Protein AF-A0A919KM72-F1 (afdb_monomer)

Sequence (223 aa):
MRASIRPGARHWRHHGLGWLPVELADFEKPNPFDQGWEGLLAGKSVVAAGSNLEMVVTTTEDFAARAGRPFTHWAEHSNGKIDAQEYLAADPVRDDDLRDLLARAAPAFLAGGDARTLRAIPATLRQVWTRLYQAASGSSFYGPRQGGAHGRLHAWQSIAALAAAPTTATPADVVDLARACRWFALDITSDWFWDVWWLSDVALACIGPEPERVAVIAATDTD

Solvent-accessible surface area (backbone atoms only — not comparable to full-atom values): 12239 Å² total; per-residue (Å²): 136,84,85,79,81,80,89,82,64,83,67,49,68,77,39,90,69,41,67,56,67,94,63,79,52,79,51,69,52,88,56,95,84,59,67,53,72,72,57,48,72,73,48,72,51,55,62,67,67,83,56,85,76,56,69,44,81,64,60,43,71,69,48,32,54,32,44,40,40,28,48,47,57,22,44,73,44,42,74,20,48,76,44,51,47,31,34,41,36,81,55,73,58,51,80,32,35,50,48,47,47,47,50,71,66,56,53,68,68,47,40,85,30,62,55,88,64,48,33,43,22,79,42,51,66,36,56,52,46,51,52,35,29,51,52,16,28,33,51,35,84,74,32,72,64,58,37,66,73,55,5,48,51,27,25,50,41,15,48,23,40,45,36,68,40,56,95,84,54,50,57,65,56,33,51,55,37,43,66,55,31,50,37,24,41,47,46,68,76,28,71,55,51,73,89,81,48,98,76,28,62,46,38,37,38,25,34,28,72,58,38,29,35,39,25,38,42,33,39,26,43,51,133

Secondary structure (DSSP, 8-state):
----PPS--GGGGGSGGGGS-SSPPTTTS--TTSPPHHHHHTSPPPPP------EEE---HHHHHHHTGGGHHHHHHSS-EEEEEEEEESSPPPGGGHHHHHHHH--GGGTTS-GGG-EEEEE-HHHHHHHHHHHHHSB-SSSPB--HHHHHHHHHHHHHHHTT--TT--HHHHHHHHHHSEEEEEE---SSS---STTT-EEEEEE-SSTTEEEEEEEE---

InterPro domains:
  IPR045756 Protein of unknown function DUF6183 [PF19681] (10-223)

Organism: NCBI:txid2035533

Foldseek 3Di:
DDDDDDPDDPVLCPDLLNLDDPDDDPLQDDDPPDDAPVRLVVAAFQAAPPDDWDKDWPDDPLLQCLQCLLQVQLVVFAVKDKWKTKMFTPDQDDSNNVLVVCQVVVTVLCAQWDSNQKGWGWDDSSNLLVLQLCSNQQHFPGGDGPHRSRSNSSSLSSLCSLLVHDPPDGSVNSVVSSNLKTKTWIDTDGPNAPPPDPNFWGKMWIQTNRRRMIIIMIMGHDD

Mean predicted aligned error: 6.23 Å

Radius of gyration: 17.69 Å; Cα contacts (8 Å, |Δi|>4): 428; chains: 1; bounding box: 39×39×61 Å

Structure (mmCIF, N/CA/C/O backbone):
data_AF-A0A919KM72-F1
#
_entry.id   AF-A0A919KM72-F1
#
loop_
_atom_site.group_PDB
_atom_site.id
_atom_site.type_symbol
_atom_site.label_atom_id
_atom_site.label_alt_id
_atom_site.label_comp_id
_atom_site.label_asym_id
_atom_site.label_entity_id
_atom_site.label_seq_id
_atom_site.pdbx_PDB_ins_code
_atom_site.Cartn_x
_atom_site.Cartn_y
_atom_site.Cartn_z
_atom_site.occupancy
_atom_site.B_iso_or_equiv
_atom_site.auth_seq_id
_atom_site.auth_comp_id
_atom_site.auth_asym_id
_atom_site.auth_atom_id
_atom_site.pdbx_PDB_model_num
ATOM 1 N N . MET A 1 1 ? 11.795 -6.168 -42.593 1.00 36.19 1 MET A N 1
ATOM 2 C CA . MET A 1 1 ? 12.565 -7.225 -41.899 1.00 36.19 1 MET A CA 1
ATOM 3 C C . MET A 1 1 ? 12.127 -7.255 -40.444 1.00 36.19 1 MET A C 1
ATOM 5 O O . MET A 1 1 ? 12.419 -6.318 -39.716 1.00 36.19 1 MET A O 1
ATOM 9 N N . ARG A 1 2 ? 11.337 -8.260 -40.048 1.00 34.06 2 ARG A N 1
ATOM 10 C CA . ARG A 1 2 ? 10.923 -8.468 -38.653 1.00 34.06 2 ARG A CA 1
ATOM 11 C C . ARG A 1 2 ? 12.054 -9.195 -37.927 1.00 34.06 2 ARG A C 1
ATOM 13 O O . ARG A 1 2 ? 12.420 -10.293 -38.337 1.00 34.06 2 ARG A O 1
ATOM 20 N N . ALA A 1 3 ? 12.615 -8.581 -36.890 1.00 35.31 3 ALA A N 1
ATOM 21 C CA . ALA A 1 3 ? 13.585 -9.237 -36.025 1.00 35.31 3 ALA A CA 1
ATOM 22 C C . ALA A 1 3 ? 12.849 -10.243 -35.126 1.00 35.31 3 ALA A C 1
ATOM 24 O O . ALA A 1 3 ? 12.107 -9.872 -34.223 1.00 35.31 3 ALA A O 1
ATOM 25 N N . SER A 1 4 ? 13.026 -11.526 -35.431 1.00 37.88 4 SER A N 1
ATOM 26 C CA . SER A 1 4 ? 12.593 -12.652 -34.608 1.00 37.88 4 SER A CA 1
ATOM 27 C C . SER A 1 4 ? 13.490 -12.740 -33.372 1.00 37.88 4 SER A C 1
ATOM 29 O O . SER A 1 4 ? 14.648 -13.145 -33.481 1.00 37.88 4 SER A O 1
ATOM 31 N N . ILE A 1 5 ? 12.971 -12.389 -32.195 1.00 43.75 5 ILE A N 1
ATOM 32 C CA . ILE A 1 5 ? 13.654 -12.636 -30.920 1.00 43.75 5 ILE A CA 1
ATOM 33 C C . ILE A 1 5 ? 13.564 -14.140 -30.632 1.00 43.75 5 ILE A C 1
ATOM 35 O O . ILE A 1 5 ? 12.474 -14.695 -30.509 1.00 43.75 5 ILE A O 1
ATOM 39 N N . ARG A 1 6 ? 14.714 -14.822 -30.570 1.00 37.75 6 ARG A N 1
ATOM 40 C CA . ARG A 1 6 ? 14.788 -16.233 -30.165 1.00 37.75 6 ARG A CA 1
ATOM 41 C C . ARG A 1 6 ? 14.502 -16.354 -28.660 1.00 37.75 6 ARG A C 1
ATOM 43 O O . ARG A 1 6 ? 15.144 -15.644 -27.885 1.00 37.75 6 ARG A O 1
ATOM 50 N N . PRO A 1 7 ? 13.633 -17.276 -28.216 1.00 45.69 7 PRO A N 1
ATOM 51 C CA . PRO A 1 7 ? 13.489 -17.585 -26.804 1.00 45.69 7 PRO A CA 1
ATOM 52 C C . PRO A 1 7 ? 14.645 -18.495 -26.376 1.00 45.69 7 PRO A C 1
ATOM 54 O O . PRO A 1 7 ? 14.826 -19.581 -26.923 1.00 45.69 7 PRO A O 1
ATOM 57 N N . GLY A 1 8 ? 15.433 -18.058 -25.395 1.00 47.78 8 GLY A N 1
ATOM 58 C CA . GLY A 1 8 ? 16.395 -18.932 -24.724 1.00 47.78 8 GLY A CA 1
ATOM 59 C C . GLY A 1 8 ? 17.791 -18.351 -24.596 1.00 47.78 8 GLY A C 1
ATOM 60 O O . GLY A 1 8 ? 18.711 -18.766 -25.293 1.00 47.78 8 GLY A O 1
ATOM 61 N N . ALA A 1 9 ? 17.985 -17.476 -23.614 1.00 42.12 9 ALA A N 1
ATOM 62 C CA . ALA A 1 9 ? 19.300 -17.313 -23.018 1.00 42.12 9 ALA A CA 1
ATOM 63 C C . ALA A 1 9 ? 19.159 -17.474 -21.500 1.00 42.12 9 ALA A C 1
ATOM 65 O O . ALA A 1 9 ? 18.523 -16.665 -20.828 1.00 42.12 9 ALA A O 1
ATOM 66 N N . ARG A 1 10 ? 19.701 -18.580 -20.968 1.00 52.00 10 ARG A N 1
ATOM 67 C CA . ARG A 1 10 ? 19.574 -18.989 -19.555 1.00 52.00 10 ARG A CA 1
ATOM 68 C C . ARG A 1 10 ? 20.132 -17.951 -18.565 1.00 52.00 10 ARG A C 1
ATOM 70 O O . ARG A 1 10 ? 19.760 -17.985 -17.402 1.00 52.00 10 ARG A O 1
ATOM 77 N N . HIS A 1 11 ? 20.961 -17.012 -19.025 1.00 48.00 11 HIS A N 1
ATOM 78 C CA . HIS A 1 11 ? 21.617 -16.008 -18.183 1.00 48.00 11 HIS A CA 1
ATOM 79 C C . HIS A 1 11 ? 20.690 -14.885 -17.689 1.00 48.00 11 HIS A C 1
ATOM 81 O O . HIS A 1 11 ? 20.937 -14.337 -16.620 1.00 48.00 11 HIS A O 1
ATOM 87 N N . TRP A 1 12 ? 19.595 -14.574 -18.395 1.00 53.31 12 TRP A N 1
ATOM 88 C CA . TRP A 1 12 ? 18.662 -13.522 -17.959 1.00 53.31 12 TRP A CA 1
ATOM 89 C C . TRP A 1 12 ? 17.933 -13.869 -16.661 1.00 53.31 12 TRP A C 1
ATOM 91 O O . TRP A 1 12 ? 17.586 -12.970 -15.908 1.00 53.31 12 TRP A O 1
ATOM 101 N N . ARG A 1 13 ? 17.761 -15.165 -16.362 1.00 53.34 13 ARG A N 1
ATOM 102 C CA . ARG A 1 13 ? 17.077 -15.644 -15.147 1.00 53.34 13 ARG A CA 1
ATOM 103 C C . ARG A 1 13 ? 17.825 -15.324 -13.851 1.00 53.34 13 ARG A C 1
ATOM 105 O O . ARG A 1 13 ? 17.223 -15.381 -12.789 1.00 53.34 13 ARG A O 1
ATOM 112 N N . HIS A 1 14 ? 19.115 -15.002 -13.941 1.00 56.41 14 HIS A N 1
ATOM 113 C CA . HIS A 1 14 ? 19.953 -14.647 -12.793 1.00 56.41 14 HIS A CA 1
ATOM 114 C C . HIS A 1 14 ? 20.194 -13.135 -12.679 1.00 56.41 14 HIS A C 1
ATOM 116 O O . HIS A 1 14 ? 20.805 -12.681 -11.716 1.00 56.41 14 HIS A O 1
ATOM 122 N N . HIS A 1 15 ? 19.727 -12.348 -13.653 1.00 65.75 15 HIS A N 1
ATOM 123 C CA . HIS A 1 15 ? 19.764 -10.893 -13.580 1.00 65.75 15 HIS A CA 1
ATOM 124 C C . HIS A 1 15 ? 18.634 -10.403 -12.665 1.00 65.75 15 HIS A C 1
ATOM 126 O O . HIS A 1 15 ? 17.540 -10.959 -12.711 1.00 65.75 15 HIS A O 1
ATOM 132 N N . GLY A 1 16 ? 18.842 -9.337 -11.883 1.00 73.62 16 GLY A N 1
ATOM 133 C CA . GLY A 1 16 ? 17.820 -8.828 -10.949 1.00 73.62 16 GLY A CA 1
ATOM 134 C C . GLY A 1 16 ? 16.483 -8.456 -11.614 1.00 73.62 16 GLY A C 1
ATOM 135 O O . GLY A 1 16 ? 15.430 -8.569 -10.999 1.00 73.62 16 GLY A O 1
ATOM 136 N N . LEU A 1 17 ? 16.510 -8.090 -12.901 1.00 83.75 17 LEU A N 1
ATOM 137 C CA . LEU A 1 17 ? 15.306 -7.837 -13.713 1.00 83.75 17 LEU A CA 1
ATOM 138 C C . LEU A 1 17 ? 14.648 -9.112 -14.271 1.00 83.75 17 LEU A C 1
ATOM 140 O O . LEU A 1 17 ? 13.524 -9.052 -14.754 1.00 83.75 17 LEU A O 1
ATOM 144 N N . GLY A 1 18 ? 15.331 -10.257 -14.224 1.00 82.25 18 GLY A N 1
ATOM 145 C CA . GLY A 1 18 ? 14.863 -11.538 -14.760 1.00 82.25 18 GLY A CA 1
ATOM 146 C C . GLY A 1 18 ? 13.687 -12.150 -14.006 1.00 82.25 18 GLY A C 1
ATOM 147 O O . GLY A 1 18 ? 13.085 -13.099 -14.502 1.00 82.25 18 GLY A O 1
ATOM 148 N N . TRP A 1 19 ? 13.361 -11.608 -12.829 1.00 90.19 19 TRP A N 1
ATOM 149 C CA . TRP A 1 19 ? 12.152 -11.959 -12.094 1.00 90.19 19 TRP A CA 1
ATOM 150 C C . TRP A 1 19 ? 10.891 -11.355 -12.726 1.00 90.19 19 TRP A C 1
ATOM 152 O O . TRP A 1 19 ? 9.829 -11.949 -12.611 1.00 90.19 19 TRP A O 1
ATOM 162 N N . LEU A 1 20 ? 10.984 -10.220 -13.430 1.00 91.62 20 LEU A N 1
ATOM 163 C CA . LEU A 1 20 ? 9.811 -9.573 -14.020 1.00 91.62 20 LEU A CA 1
ATOM 164 C C . LEU A 1 20 ? 9.249 -10.360 -15.214 1.00 91.62 20 LEU A C 1
ATOM 166 O O . LEU A 1 20 ? 10.017 -10.899 -16.019 1.00 91.62 20 LEU A O 1
ATOM 170 N N . PRO A 1 21 ? 7.916 -10.357 -15.408 1.00 90.50 21 PRO A N 1
ATOM 171 C CA . PRO A 1 21 ? 7.332 -10.887 -16.627 1.00 90.50 21 PRO A CA 1
ATOM 172 C C . PRO A 1 21 ? 7.769 -10.029 -17.821 1.00 90.50 21 PRO A C 1
ATOM 174 O O . PRO A 1 21 ? 7.865 -8.799 -17.736 1.00 90.50 21 PRO A O 1
ATOM 177 N N . VAL A 1 22 ? 8.052 -10.692 -18.945 1.00 88.88 22 VAL A N 1
ATOM 178 C CA . VAL A 1 22 ? 8.469 -10.024 -20.192 1.00 88.88 22 VAL A CA 1
ATOM 179 C C . VAL A 1 22 ? 7.346 -9.134 -20.724 1.00 88.88 22 VAL A C 1
ATOM 181 O O . VAL A 1 22 ? 7.602 -8.036 -21.211 1.00 88.88 22 VAL A O 1
ATOM 184 N N . GLU A 1 23 ? 6.106 -9.599 -20.599 1.00 92.50 23 GLU A N 1
ATOM 185 C CA . GLU A 1 23 ? 4.914 -8.831 -20.935 1.00 92.50 23 GLU A CA 1
ATOM 186 C C . GLU A 1 23 ? 4.414 -8.040 -19.724 1.00 92.50 23 GLU A C 1
ATOM 188 O O . GLU A 1 23 ? 4.673 -8.392 -18.570 1.00 92.50 23 GLU A O 1
ATOM 193 N N . LEU A 1 24 ? 3.692 -6.956 -20.004 1.00 94.12 24 LEU A N 1
ATOM 194 C CA . LEU A 1 24 ? 3.011 -6.181 -18.975 1.00 94.12 24 LEU A CA 1
ATOM 195 C C . LEU A 1 24 ? 1.815 -6.972 -18.438 1.00 94.12 24 LEU A C 1
ATOM 197 O O . LEU A 1 24 ? 0.949 -7.392 -19.214 1.00 94.12 24 LEU A O 1
ATOM 201 N N . ALA A 1 25 ? 1.732 -7.116 -17.118 1.00 94.50 25 ALA A N 1
ATOM 202 C CA . ALA A 1 25 ? 0.536 -7.606 -16.451 1.00 94.50 25 ALA A CA 1
ATOM 203 C C . ALA A 1 25 ? -0.633 -6.623 -16.639 1.00 94.50 25 ALA A C 1
ATOM 205 O O . ALA A 1 25 ? -0.450 -5.441 -16.933 1.00 94.50 25 ALA A O 1
ATOM 206 N N . ASP A 1 26 ? -1.868 -7.091 -16.465 1.00 93.56 26 ASP A N 1
ATOM 207 C CA . ASP A 1 26 ? -3.058 -6.279 -16.771 1.00 93.56 26 ASP A CA 1
ATOM 208 C C . ASP A 1 26 ? -3.210 -5.027 -15.897 1.00 93.56 26 ASP A C 1
ATOM 210 O O . ASP A 1 26 ? -3.794 -4.032 -16.338 1.00 93.56 26 ASP A O 1
ATOM 214 N N . PHE A 1 27 ? -2.688 -5.060 -14.666 1.00 94.50 27 PHE A N 1
ATOM 215 C CA . PHE A 1 27 ? -2.652 -3.882 -13.799 1.00 94.50 27 PHE A CA 1
ATOM 216 C C . PHE A 1 27 ? -1.562 -2.883 -14.215 1.00 94.50 27 PHE A C 1
ATOM 218 O O . PHE A 1 27 ? -1.639 -1.726 -13.825 1.00 94.50 27 PHE A O 1
ATOM 225 N N . GLU A 1 28 ? -0.573 -3.295 -15.018 1.00 95.62 28 GLU A N 1
ATOM 226 C CA . GLU A 1 28 ? 0.478 -2.406 -15.528 1.00 95.62 28 GLU A CA 1
ATOM 227 C C . GLU A 1 28 ? 0.042 -1.645 -16.783 1.00 95.62 28 GLU A C 1
ATOM 229 O O . GLU A 1 28 ? 0.588 -0.589 -17.102 1.00 95.62 28 GLU A O 1
ATOM 234 N N . LYS A 1 29 ? -0.927 -2.193 -17.523 1.00 93.06 29 LYS A N 1
ATOM 235 C CA . LYS A 1 29 ? -1.424 -1.594 -18.763 1.00 93.06 29 LYS A CA 1
ATOM 236 C C . LYS A 1 29 ? -2.220 -0.327 -18.439 1.00 93.06 29 LYS A C 1
ATOM 238 O O . LYS A 1 29 ? -3.117 -0.400 -17.598 1.00 93.06 29 LYS A O 1
ATOM 243 N N . PRO A 1 30 ? -1.955 0.806 -19.112 1.00 86.19 30 PRO A N 1
ATOM 244 C CA . PRO A 1 30 ? -2.695 2.038 -18.876 1.00 86.19 30 PRO A CA 1
ATOM 245 C C . PRO A 1 30 ? -4.181 1.850 -19.197 1.00 86.19 30 PRO A C 1
ATOM 247 O O . PRO A 1 30 ? -4.537 1.211 -20.188 1.00 86.19 30 PRO A O 1
ATOM 250 N N . ASN A 1 31 ? -5.041 2.448 -18.375 1.00 85.38 31 ASN A N 1
ATOM 251 C CA . ASN A 1 31 ? -6.471 2.550 -18.632 1.00 85.38 31 ASN A CA 1
ATOM 252 C C . ASN A 1 31 ? -6.843 4.037 -18.726 1.00 85.38 31 ASN A C 1
ATOM 254 O O . ASN A 1 31 ? -6.751 4.731 -17.716 1.00 85.38 31 ASN A O 1
ATOM 258 N N . PRO A 1 32 ? -7.265 4.548 -19.897 1.00 77.62 32 PRO A N 1
ATOM 259 C CA . PRO A 1 32 ? -7.601 5.964 -20.058 1.00 77.62 32 PRO A CA 1
ATOM 260 C C . PRO A 1 32 ? -8.824 6.398 -19.237 1.00 77.62 32 PRO A C 1
ATOM 262 O O . PRO A 1 32 ? -9.070 7.592 -19.103 1.00 77.62 32 PRO A O 1
ATOM 265 N N . PHE A 1 33 ? -9.593 5.443 -18.705 1.00 80.12 33 PHE A N 1
ATOM 266 C CA . PHE A 1 33 ? -10.749 5.705 -17.852 1.00 80.12 33 PHE A CA 1
ATOM 267 C C . PHE A 1 33 ? -10.419 5.692 -16.355 1.00 80.12 33 PHE A C 1
ATOM 269 O O . PHE A 1 33 ? -11.290 6.025 -15.551 1.00 80.12 33 PHE A O 1
ATOM 276 N N . ASP A 1 34 ? -9.197 5.308 -15.967 1.00 82.38 34 ASP A N 1
ATOM 277 C CA . ASP A 1 34 ? -8.800 5.370 -14.564 1.00 82.38 34 ASP A CA 1
ATOM 278 C C . ASP A 1 34 ? -8.556 6.827 -14.177 1.00 82.38 34 ASP A C 1
ATOM 280 O O . ASP A 1 34 ? -7.849 7.578 -14.852 1.00 82.38 34 ASP A O 1
ATOM 284 N N . GLN A 1 35 ? -9.153 7.226 -13.059 1.00 83.00 35 GLN A N 1
ATOM 285 C CA . GLN A 1 35 ? -8.861 8.518 -12.460 1.00 83.00 35 GLN A CA 1
ATOM 286 C C . GLN A 1 35 ? -7.404 8.513 -11.991 1.00 83.00 35 GLN A C 1
ATOM 288 O O . GLN A 1 35 ? -6.951 7.541 -11.374 1.00 83.00 35 GLN A O 1
ATOM 293 N N . GLY A 1 36 ? -6.684 9.601 -12.277 1.00 84.88 36 GLY A N 1
ATOM 294 C CA . GLY A 1 36 ? -5.361 9.836 -11.705 1.00 84.88 36 GLY A CA 1
ATOM 295 C C . GLY A 1 36 ? -5.416 9.853 -10.176 1.00 84.88 36 GLY A C 1
ATOM 296 O O . GLY A 1 36 ? -6.495 9.965 -9.592 1.00 84.88 36 GLY A O 1
ATOM 297 N N . TRP A 1 37 ? -4.254 9.750 -9.534 1.00 86.50 37 TRP A N 1
ATOM 298 C CA . TRP A 1 37 ? -4.149 9.644 -8.076 1.00 86.50 37 TRP A CA 1
ATOM 299 C C . TRP A 1 37 ? -4.898 10.779 -7.349 1.00 86.50 37 TRP A C 1
ATOM 301 O O . TRP A 1 37 ? -5.687 10.529 -6.447 1.00 86.50 37 TRP A O 1
ATOM 311 N N . GLU A 1 38 ? -4.815 12.003 -7.858 1.00 86.12 38 GLU A N 1
ATOM 312 C CA . GLU A 1 38 ? -5.443 13.171 -7.234 1.00 86.12 38 GLU A CA 1
ATOM 313 C C . GLU A 1 38 ? -6.971 13.139 -7.397 1.00 86.12 38 GLU A C 1
ATOM 315 O O . GLU A 1 38 ? -7.717 13.514 -6.494 1.00 86.12 38 GLU A O 1
ATOM 320 N N . GLY A 1 39 ? -7.451 12.612 -8.528 1.00 87.50 39 GLY A N 1
ATOM 321 C CA . GLY A 1 39 ? -8.873 12.333 -8.732 1.00 87.50 39 GLY A CA 1
ATOM 322 C C . GLY A 1 39 ? -9.378 11.223 -7.809 1.00 87.50 39 GLY A C 1
ATOM 323 O O . GLY A 1 39 ? -10.469 11.339 -7.256 1.00 87.50 39 GLY A O 1
ATOM 324 N N . LEU A 1 40 ? -8.558 10.190 -7.576 1.00 90.81 40 LEU A N 1
ATOM 325 C CA . LEU A 1 40 ? -8.847 9.138 -6.604 1.00 90.81 40 LEU A CA 1
ATOM 326 C C . LEU A 1 40 ? -8.965 9.714 -5.186 1.00 90.81 40 LEU A C 1
ATOM 328 O O . LEU A 1 40 ? -9.932 9.392 -4.503 1.00 90.81 40 LEU A O 1
ATOM 332 N N . LEU A 1 41 ? -8.058 10.597 -4.756 1.00 89.75 41 LEU A N 1
ATOM 333 C CA . LEU A 1 41 ? -8.111 11.212 -3.421 1.00 89.75 41 LEU A CA 1
ATOM 334 C C . LEU A 1 41 ? -9.358 12.095 -3.212 1.00 89.75 41 LEU A C 1
ATOM 336 O O . LEU A 1 41 ? -9.855 12.228 -2.092 1.00 89.75 41 LEU A O 1
ATOM 340 N N . ALA A 1 42 ? -9.947 12.629 -4.285 1.00 89.19 42 ALA A N 1
ATOM 341 C CA . ALA A 1 42 ? -11.250 13.301 -4.240 1.00 89.19 42 ALA A CA 1
ATOM 342 C C . ALA A 1 42 ? -12.449 12.331 -4.097 1.00 89.19 42 ALA A C 1
ATOM 344 O O . ALA A 1 42 ? -13.593 12.765 -3.942 1.00 89.19 42 ALA A O 1
ATOM 345 N N . GLY A 1 43 ? -12.208 11.018 -4.149 1.00 88.56 43 GLY A N 1
ATOM 346 C CA . GLY A 1 43 ? -13.210 9.961 -4.056 1.00 88.56 43 GLY A CA 1
ATOM 347 C C . GLY A 1 43 ? -13.832 9.790 -2.666 1.00 88.56 43 GLY A C 1
ATOM 348 O O . GLY A 1 43 ? -13.462 10.423 -1.678 1.00 88.56 43 GLY A O 1
ATOM 349 N N . LYS A 1 44 ? -14.826 8.904 -2.563 1.00 88.50 44 LYS A N 1
ATOM 350 C CA . LYS A 1 44 ? -15.490 8.633 -1.281 1.00 88.50 44 LYS A CA 1
ATOM 351 C C . LYS A 1 44 ? -14.597 7.769 -0.392 1.00 88.50 44 LYS A C 1
ATOM 353 O O . LYS A 1 44 ? -14.162 6.702 -0.810 1.00 88.50 44 LYS A O 1
ATOM 358 N N . SER A 1 45 ? -14.385 8.221 0.842 1.00 93.62 45 SER A N 1
ATOM 359 C CA . SER A 1 45 ? -13.787 7.391 1.889 1.00 93.62 45 SER A CA 1
ATOM 360 C C . SER A 1 45 ? -14.795 6.357 2.374 1.00 93.62 45 SER A C 1
ATOM 362 O O . SER A 1 45 ? -15.997 6.636 2.433 1.00 93.62 45 SER A O 1
ATOM 364 N N . VAL A 1 46 ? -14.297 5.200 2.796 1.00 92.38 46 VAL A N 1
ATOM 365 C CA . VAL A 1 46 ? -15.057 4.285 3.643 1.00 92.38 46 VAL A CA 1
ATOM 366 C C . VAL A 1 46 ? -15.343 4.977 4.978 1.00 92.38 46 VAL A C 1
ATOM 368 O O . VAL A 1 46 ? -14.510 5.730 5.494 1.00 92.38 46 VAL A O 1
ATOM 371 N N . VAL A 1 47 ? -16.552 4.775 5.498 1.00 90.56 47 VAL A N 1
ATOM 372 C CA . VAL A 1 47 ? -16.975 5.304 6.798 1.00 90.56 47 VAL A CA 1
ATOM 373 C C . VAL A 1 47 ? -16.479 4.360 7.882 1.00 90.56 47 VAL A C 1
ATOM 375 O O . VAL A 1 47 ? -16.647 3.154 7.757 1.00 90.56 47 VAL A O 1
ATOM 378 N N . ALA A 1 48 ? -15.890 4.911 8.939 1.00 88.38 48 ALA A N 1
ATOM 379 C CA . ALA A 1 48 ? -15.427 4.125 10.073 1.00 88.38 48 ALA A CA 1
ATOM 380 C C . ALA A 1 48 ? -16.592 3.444 10.807 1.00 88.38 48 ALA A C 1
ATOM 382 O O . ALA A 1 48 ? -17.602 4.090 11.103 1.00 88.38 48 ALA A O 1
ATOM 383 N N . ALA A 1 49 ? -16.433 2.158 11.121 1.00 88.38 49 ALA A N 1
ATOM 384 C CA . ALA A 1 49 ? -17.434 1.363 11.826 1.00 88.38 49 ALA A CA 1
ATOM 385 C C . ALA A 1 49 ? -17.531 1.695 13.326 1.00 88.38 49 ALA A C 1
ATOM 387 O O . ALA A 1 49 ? -18.541 1.383 13.958 1.00 88.38 49 ALA A O 1
ATOM 388 N N . GLY A 1 50 ? -16.498 2.308 13.914 1.00 86.75 50 GLY A N 1
ATOM 389 C CA . GLY A 1 50 ? -16.357 2.451 15.363 1.00 86.75 50 GLY A CA 1
ATOM 390 C C . GLY A 1 50 ? -15.972 1.138 16.049 1.00 86.75 50 GLY A C 1
ATOM 391 O O . GLY A 1 50 ? -16.236 0.966 17.240 1.00 86.75 50 GLY A O 1
ATOM 392 N N . SER A 1 51 ? -15.396 0.191 15.305 1.00 85.25 51 SER A N 1
ATOM 393 C CA . SER A 1 51 ? -15.005 -1.121 15.816 1.00 85.25 51 SER A CA 1
ATOM 394 C C . SER A 1 51 ? -13.729 -1.031 16.644 1.00 85.25 51 SER A C 1
ATOM 396 O O . SER A 1 51 ? -12.897 -0.143 16.440 1.00 85.25 51 SER A O 1
ATOM 398 N N . ASN A 1 52 ? -13.556 -1.961 17.585 1.00 88.12 52 ASN A N 1
ATOM 399 C CA . ASN A 1 52 ? -12.346 -2.088 18.392 1.00 88.12 52 ASN A CA 1
ATOM 400 C C . ASN A 1 52 ? -11.705 -3.461 18.175 1.00 88.12 52 ASN A C 1
ATOM 402 O O . ASN A 1 52 ? -11.859 -4.355 19.002 1.00 88.12 52 ASN A O 1
ATOM 406 N N . LEU A 1 53 ? -11.039 -3.619 17.030 1.00 89.94 53 LEU A N 1
ATOM 407 C CA . LEU A 1 53 ? -10.276 -4.823 16.714 1.00 89.94 53 LEU A CA 1
ATOM 408 C C . LEU A 1 53 ? -8.943 -4.818 17.462 1.00 89.94 53 LEU A C 1
ATOM 410 O O . LEU A 1 53 ? -8.187 -3.844 17.384 1.00 89.94 53 LEU A O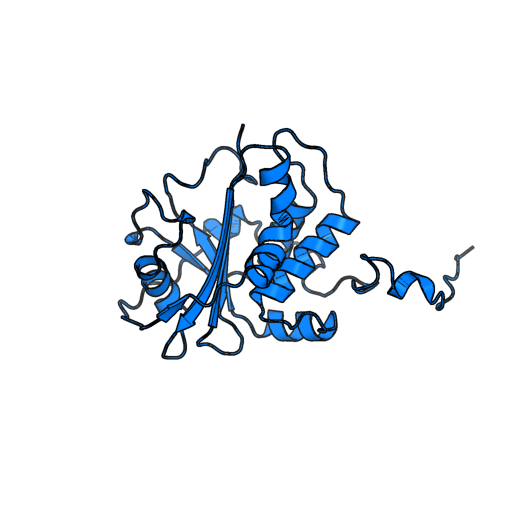 1
ATOM 414 N N . GLU A 1 54 ? -8.669 -5.917 18.162 1.00 92.88 54 GLU A N 1
ATOM 415 C CA . GLU A 1 54 ? -7.343 -6.209 18.698 1.00 92.88 54 GLU A CA 1
ATOM 416 C C . GLU A 1 54 ? -6.387 -6.532 17.547 1.00 92.88 54 GLU A C 1
ATOM 418 O O . GLU A 1 54 ? -6.766 -7.171 16.563 1.00 92.88 54 GLU A O 1
ATOM 423 N N . MET A 1 55 ? -5.146 -6.069 17.667 1.00 93.69 55 MET A N 1
ATOM 424 C CA . MET A 1 55 ? -4.125 -6.242 16.646 1.00 93.69 55 MET A CA 1
ATOM 425 C C . MET A 1 55 ? -2.731 -6.290 17.257 1.00 93.69 55 MET A C 1
ATOM 427 O O . MET A 1 55 ? -2.473 -5.696 18.306 1.00 93.69 55 MET A O 1
ATOM 431 N N . VAL A 1 56 ? -1.815 -6.934 16.543 1.00 96.38 56 VAL A N 1
ATOM 432 C CA . VAL A 1 56 ? -0.384 -6.932 16.846 1.00 96.38 56 VAL A CA 1
ATOM 433 C C . VAL A 1 56 ? 0.411 -6.471 15.631 1.00 96.38 56 VAL A C 1
ATOM 435 O O . VAL A 1 56 ? 0.024 -6.717 14.489 1.00 96.38 56 VAL A O 1
ATOM 438 N N . VAL A 1 57 ? 1.529 -5.790 15.879 1.00 96.81 57 VAL A N 1
ATOM 439 C CA . VAL A 1 57 ? 2.486 -5.420 14.828 1.00 96.81 57 VAL A CA 1
ATOM 440 C C . VAL A 1 57 ? 3.331 -6.644 14.484 1.00 96.81 57 VAL A C 1
ATOM 442 O O . VAL A 1 57 ? 3.952 -7.234 15.368 1.00 96.81 57 VAL A O 1
ATOM 445 N N . THR A 1 58 ? 3.364 -7.014 13.207 1.00 97.19 58 THR A N 1
ATOM 446 C CA . THR A 1 58 ? 4.136 -8.150 12.671 1.00 97.19 58 THR A CA 1
ATOM 447 C C . THR A 1 58 ? 5.224 -7.717 11.691 1.00 97.19 58 THR A C 1
ATOM 449 O O . THR A 1 58 ? 5.896 -8.561 11.100 1.00 97.19 58 THR A O 1
ATOM 452 N N . THR A 1 59 ? 5.435 -6.406 11.540 1.00 97.44 59 THR A N 1
ATOM 453 C CA . THR A 1 59 ? 6.452 -5.809 10.671 1.00 97.44 59 THR A CA 1
ATOM 454 C C . THR A 1 59 ? 7.819 -6.467 10.851 1.00 97.44 59 THR A C 1
ATOM 456 O O . THR A 1 59 ? 8.405 -6.451 11.933 1.00 97.44 59 THR A O 1
ATOM 459 N N . THR A 1 60 ? 8.360 -6.999 9.757 1.00 97.44 60 THR A N 1
ATOM 460 C CA . THR A 1 60 ? 9.740 -7.493 9.685 1.00 97.44 60 THR A CA 1
ATOM 461 C C . THR A 1 60 ? 10.606 -6.538 8.870 1.00 97.44 60 THR A C 1
ATOM 463 O O . THR A 1 60 ? 10.100 -5.781 8.039 1.00 97.44 60 THR A O 1
ATOM 466 N N . GLU A 1 61 ? 11.926 -6.602 9.057 1.00 96.62 61 GLU A N 1
ATOM 467 C CA . GLU A 1 61 ? 12.873 -5.826 8.245 1.00 96.62 61 GLU A CA 1
ATOM 468 C C . GLU A 1 61 ? 12.765 -6.165 6.747 1.00 96.62 61 GLU A C 1
ATOM 470 O O . GLU A 1 61 ? 12.803 -5.261 5.914 1.00 96.62 61 GLU A O 1
ATOM 475 N N . ASP A 1 62 ? 12.563 -7.445 6.392 1.00 96.06 62 ASP A N 1
ATOM 476 C CA . ASP A 1 62 ? 12.372 -7.865 4.992 1.00 96.06 62 ASP A CA 1
ATOM 477 C C . ASP A 1 62 ? 11.106 -7.249 4.387 1.00 96.06 62 ASP A C 1
ATOM 479 O O . ASP A 1 62 ? 11.147 -6.698 3.282 1.00 96.06 62 ASP A O 1
ATOM 483 N N . PHE A 1 63 ? 9.990 -7.291 5.125 1.00 97.56 63 PHE A N 1
ATOM 484 C CA . PHE A 1 63 ? 8.749 -6.653 4.697 1.00 97.56 63 PHE A CA 1
ATOM 485 C C . PHE A 1 63 ? 8.957 -5.152 4.476 1.00 97.56 63 PHE A C 1
ATOM 487 O O . PHE A 1 63 ? 8.668 -4.658 3.384 1.00 97.56 63 PHE A O 1
ATOM 494 N N . ALA A 1 64 ? 9.506 -4.441 5.467 1.00 97.56 64 ALA A N 1
ATOM 495 C CA . ALA A 1 64 ? 9.699 -2.997 5.392 1.00 97.56 64 ALA A CA 1
ATOM 496 C C . ALA A 1 64 ? 10.612 -2.605 4.218 1.00 97.56 64 ALA A C 1
ATOM 498 O O . ALA A 1 64 ? 10.281 -1.704 3.443 1.00 97.56 64 ALA A O 1
ATOM 499 N N . ALA A 1 65 ? 11.711 -3.337 4.014 1.00 96.56 65 ALA A N 1
ATOM 500 C CA . ALA A 1 65 ? 12.643 -3.100 2.915 1.00 96.56 65 ALA A CA 1
ATOM 501 C C . ALA A 1 65 ? 12.010 -3.340 1.534 1.00 96.56 65 ALA A C 1
ATOM 503 O O . ALA A 1 65 ? 12.259 -2.583 0.593 1.00 96.56 65 ALA A O 1
ATOM 504 N N . ARG A 1 66 ? 11.189 -4.387 1.377 1.00 96.75 66 ARG A N 1
ATOM 505 C CA . ARG A 1 66 ? 10.522 -4.692 0.100 1.00 96.75 66 ARG A CA 1
ATOM 506 C C . ARG A 1 66 ? 9.354 -3.749 -0.182 1.00 96.75 66 ARG A C 1
ATOM 508 O O . ARG A 1 66 ? 9.244 -3.266 -1.308 1.00 96.75 66 ARG A O 1
ATOM 515 N N . ALA A 1 67 ? 8.516 -3.470 0.815 1.00 97.81 67 ALA A N 1
ATOM 516 C CA . ALA A 1 67 ? 7.380 -2.558 0.698 1.00 97.81 67 ALA A CA 1
ATOM 517 C C . ALA A 1 67 ? 7.843 -1.121 0.405 1.00 97.81 67 ALA A C 1
ATOM 519 O O . ALA A 1 67 ? 7.298 -0.474 -0.490 1.00 97.81 67 ALA A O 1
ATOM 520 N N . GLY A 1 68 ? 8.895 -0.659 1.090 1.00 97.12 68 GLY A N 1
ATOM 521 C CA . GLY A 1 68 ? 9.461 0.685 0.943 1.00 97.12 68 GLY A CA 1
ATOM 522 C C . GLY A 1 68 ? 10.382 0.886 -0.263 1.00 97.12 68 GLY A C 1
ATOM 523 O O . GLY A 1 68 ? 10.796 2.009 -0.540 1.00 97.12 68 GLY A O 1
ATOM 524 N N . ARG A 1 69 ? 10.699 -0.175 -1.013 1.00 95.38 69 ARG A N 1
ATOM 525 C CA . ARG A 1 69 ? 11.692 -0.155 -2.099 1.00 95.38 69 ARG A CA 1
ATOM 526 C C . ARG A 1 69 ? 11.491 0.934 -3.173 1.00 95.38 69 ARG A C 1
ATOM 528 O O . ARG A 1 69 ? 12.486 1.494 -3.629 1.00 95.38 69 ARG A O 1
ATOM 535 N N . PRO A 1 70 ? 10.257 1.271 -3.597 1.00 95.38 70 PRO A N 1
ATOM 536 C CA . PRO A 1 70 ? 9.998 2.395 -4.503 1.00 95.38 70 PRO A CA 1
ATOM 537 C C . PRO A 1 70 ? 10.573 3.733 -4.025 1.00 95.38 70 PRO A C 1
ATOM 539 O O . PRO A 1 70 ? 10.969 4.564 -4.838 1.00 95.38 70 PRO A O 1
ATOM 542 N N . PHE A 1 71 ? 10.653 3.923 -2.711 1.00 94.81 71 PHE A N 1
ATOM 543 C CA . PHE A 1 71 ? 10.941 5.202 -2.073 1.00 94.81 71 PHE A CA 1
ATOM 544 C C . PHE A 1 71 ? 12.364 5.288 -1.522 1.00 94.81 71 PHE A C 1
ATOM 546 O O . PHE A 1 71 ? 12.767 6.344 -1.054 1.00 94.81 71 PHE A O 1
ATOM 553 N N . THR A 1 72 ? 13.160 4.213 -1.581 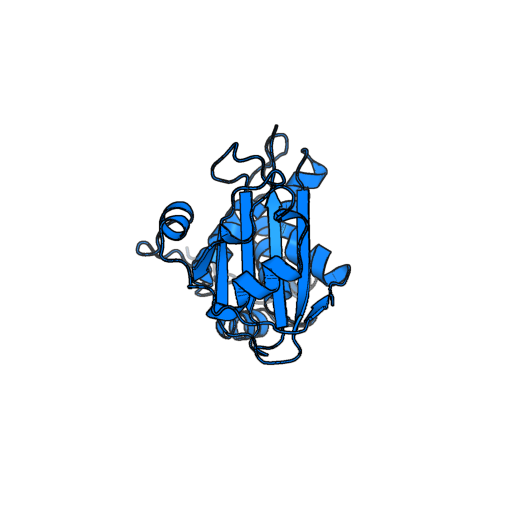1.00 93.06 72 THR A N 1
ATOM 554 C CA . THR A 1 72 ? 14.499 4.182 -0.960 1.00 93.06 72 THR A CA 1
ATOM 555 C C . THR A 1 72 ? 15.387 5.323 -1.457 1.00 93.06 72 THR A C 1
ATOM 557 O O . THR A 1 72 ? 16.066 5.968 -0.670 1.00 93.06 72 THR A O 1
ATOM 560 N N . HIS A 1 73 ? 15.295 5.654 -2.745 1.00 88.94 73 HIS A N 1
ATOM 561 C CA . HIS A 1 73 ? 16.057 6.754 -3.332 1.00 88.94 73 HIS A CA 1
ATOM 562 C C . HIS A 1 73 ? 15.652 8.151 -2.827 1.00 88.94 73 HIS A C 1
ATOM 564 O O . HIS A 1 73 ? 16.466 9.066 -2.931 1.00 88.94 73 HIS A O 1
ATOM 570 N N . TRP A 1 74 ? 14.440 8.321 -2.285 1.00 90.69 74 TRP A N 1
ATOM 571 C CA . TRP A 1 74 ? 14.015 9.550 -1.605 1.00 90.69 74 TRP A CA 1
ATOM 572 C C . TRP A 1 74 ? 14.756 9.703 -0.278 1.00 90.69 74 TRP A C 1
ATOM 574 O O . TRP A 1 74 ? 15.290 10.763 0.012 1.00 90.69 74 TRP A O 1
ATOM 584 N N . ALA A 1 75 ? 14.876 8.622 0.492 1.00 89.06 75 ALA A N 1
ATOM 585 C CA . ALA A 1 75 ? 15.631 8.634 1.744 1.00 89.06 75 ALA A CA 1
ATOM 586 C C . ALA A 1 75 ? 17.157 8.706 1.527 1.00 89.06 75 ALA A C 1
ATOM 588 O O . ALA A 1 75 ? 17.870 9.297 2.330 1.00 89.06 75 ALA A O 1
ATOM 589 N N . GLU A 1 76 ? 17.678 8.102 0.454 1.00 87.69 76 GLU A N 1
ATOM 590 C CA . GLU A 1 76 ? 19.122 8.072 0.169 1.00 87.69 76 GLU A CA 1
ATOM 591 C C . GLU A 1 76 ? 19.655 9.385 -0.418 1.00 87.69 76 GLU A C 1
ATOM 593 O O . GLU A 1 76 ? 20.789 9.771 -0.136 1.00 87.69 76 GLU A O 1
ATOM 598 N N . HIS A 1 77 ? 18.866 10.050 -1.266 1.00 83.50 77 HIS A N 1
ATOM 599 C CA . HIS A 1 77 ? 19.314 11.217 -2.033 1.00 83.50 77 HIS A CA 1
ATOM 600 C C . HIS A 1 77 ? 18.593 12.514 -1.647 1.00 83.50 77 HIS A C 1
ATOM 602 O O . HIS A 1 77 ? 18.775 13.521 -2.326 1.00 83.50 77 HIS A O 1
ATOM 608 N N . SER A 1 78 ? 17.753 12.489 -0.615 1.00 83.50 78 SER A N 1
ATOM 609 C CA . SER A 1 78 ? 16.967 13.628 -0.136 1.00 83.50 78 SER A CA 1
ATOM 610 C C . SER A 1 78 ? 16.669 13.462 1.365 1.00 83.50 78 SER A C 1
ATOM 612 O O . SER A 1 78 ? 17.357 12.713 2.057 1.00 83.50 78 SER A O 1
ATOM 614 N N . ASN A 1 79 ? 15.666 14.161 1.892 1.00 85.06 79 ASN A N 1
ATOM 615 C CA . ASN A 1 79 ? 15.198 14.050 3.278 1.00 85.06 79 ASN A CA 1
ATOM 616 C C . ASN A 1 79 ? 13.986 13.106 3.430 1.00 85.06 79 ASN A C 1
ATOM 618 O O . ASN A 1 79 ? 13.228 13.208 4.403 1.00 85.06 79 ASN A O 1
ATOM 622 N N . GLY A 1 80 ? 13.796 12.204 2.461 1.00 90.12 80 GLY A N 1
ATOM 623 C CA . GLY A 1 80 ? 12.621 11.354 2.391 1.00 90.12 80 GLY A CA 1
ATOM 624 C C . GLY A 1 80 ? 12.469 10.423 3.594 1.00 90.12 80 GLY A C 1
ATOM 625 O O . GLY A 1 80 ? 13.443 9.889 4.131 1.00 90.12 80 GLY A O 1
ATOM 626 N N . LYS A 1 81 ? 11.221 10.204 4.008 1.00 94.44 81 LYS A N 1
ATOM 627 C CA . LYS A 1 81 ? 10.853 9.305 5.111 1.00 94.44 81 LYS A CA 1
ATOM 628 C C . LYS A 1 81 ? 9.999 8.170 4.568 1.00 94.44 81 LYS A C 1
ATOM 630 O O . LYS A 1 81 ? 9.227 8.359 3.632 1.00 94.44 81 LYS A O 1
ATOM 635 N N . ILE A 1 82 ? 10.127 6.996 5.176 1.00 96.56 82 ILE A N 1
ATOM 636 C CA . ILE A 1 82 ? 9.366 5.799 4.816 1.00 96.56 82 ILE A CA 1
ATOM 637 C C . ILE A 1 82 ? 8.839 5.178 6.106 1.00 96.56 82 ILE A C 1
ATOM 639 O O . ILE A 1 82 ? 9.606 4.971 7.044 1.00 96.56 82 ILE A O 1
ATOM 643 N N . ASP A 1 83 ? 7.549 4.865 6.140 1.00 97.56 83 ASP A N 1
ATOM 644 C CA . ASP A 1 83 ? 6.908 4.115 7.215 1.00 97.56 83 ASP A CA 1
ATOM 645 C C . ASP A 1 83 ? 6.152 2.925 6.623 1.00 97.56 83 ASP A C 1
ATOM 647 O O . ASP A 1 83 ? 5.161 3.086 5.913 1.00 97.56 83 ASP A O 1
ATOM 651 N N . ALA A 1 84 ? 6.657 1.720 6.876 1.00 98.12 84 ALA A N 1
ATOM 652 C CA . ALA A 1 84 ? 6.109 0.474 6.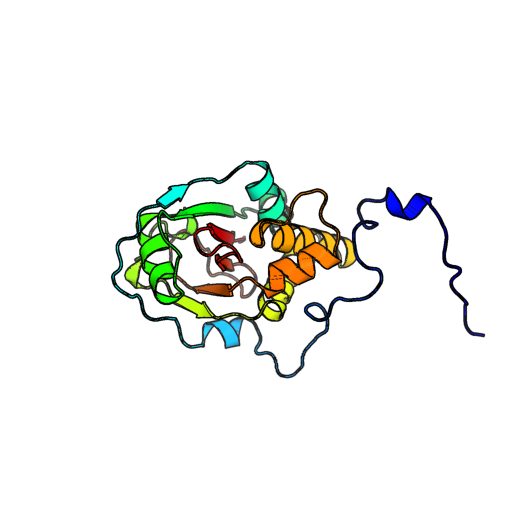362 1.00 98.12 84 ALA A CA 1
ATOM 653 C C . ALA A 1 84 ? 5.737 -0.419 7.540 1.00 98.12 84 ALA A C 1
ATOM 655 O O . ALA A 1 84 ? 6.617 -0.801 8.312 1.00 98.12 84 ALA A O 1
ATOM 656 N N . GLN A 1 85 ? 4.459 -0.772 7.665 1.00 98.00 85 GLN A N 1
ATOM 657 C CA . GLN A 1 85 ? 3.967 -1.583 8.775 1.00 98.00 85 GLN A CA 1
ATOM 658 C C . GLN A 1 85 ? 3.101 -2.744 8.299 1.00 98.00 85 GLN A C 1
ATOM 660 O O . GLN A 1 85 ? 2.335 -2.627 7.341 1.00 98.00 85 GLN A O 1
ATOM 665 N N . GLU A 1 86 ? 3.221 -3.866 8.995 1.00 97.69 86 GLU A N 1
ATOM 666 C CA . GLU A 1 86 ? 2.346 -5.019 8.863 1.00 97.69 86 GLU A CA 1
ATOM 667 C C . GLU A 1 86 ? 1.678 -5.294 10.208 1.00 97.69 86 GLU A C 1
ATOM 669 O O . GLU A 1 86 ? 2.308 -5.223 11.269 1.00 97.69 86 GLU A O 1
ATOM 674 N N . TYR A 1 87 ? 0.390 -5.597 10.145 1.00 97.56 87 TYR A N 1
ATOM 675 C CA . TYR A 1 87 ? -0.450 -5.863 11.292 1.00 97.56 87 TYR A CA 1
ATOM 676 C C . TYR A 1 87 ? -1.227 -7.155 11.088 1.00 97.56 87 TYR A C 1
ATOM 678 O O . TYR A 1 87 ? -1.704 -7.440 9.985 1.00 97.56 87 TYR A O 1
ATOM 686 N N . LEU A 1 88 ? -1.417 -7.883 12.184 1.00 97.31 88 LEU A N 1
ATOM 687 C CA . LEU A 1 88 ? -2.315 -9.025 12.265 1.00 97.31 88 LEU A CA 1
ATOM 688 C C . LEU A 1 88 ? -3.416 -8.716 13.281 1.00 97.31 88 LEU A C 1
ATOM 690 O O . LEU A 1 88 ? -3.128 -8.484 14.457 1.00 97.31 88 LEU A O 1
ATOM 694 N N . ALA A 1 89 ? -4.661 -8.683 12.817 1.00 96.56 89 ALA A N 1
ATOM 695 C CA . ALA A 1 89 ? -5.841 -8.521 13.654 1.00 96.56 89 ALA A CA 1
ATOM 696 C C . ALA A 1 89 ? -6.307 -9.868 14.229 1.00 96.56 89 ALA A C 1
ATOM 698 O O . ALA A 1 89 ? -6.048 -10.925 13.656 1.00 96.56 89 ALA A O 1
ATOM 699 N N . ALA A 1 90 ? -7.014 -9.826 15.359 1.00 94.88 90 ALA A N 1
ATOM 700 C CA . ALA A 1 90 ? -7.604 -11.019 15.971 1.00 94.88 90 ALA A CA 1
ATOM 701 C C . ALA A 1 90 ? -8.794 -11.589 15.171 1.00 94.88 90 ALA A C 1
ATOM 703 O O . ALA A 1 90 ? -9.071 -12.782 15.263 1.00 94.88 90 ALA A O 1
ATOM 704 N N . ASP A 1 91 ? -9.464 -10.745 14.380 1.00 95.25 91 ASP A N 1
ATOM 705 C CA . ASP A 1 91 ? -10.621 -11.086 13.551 1.00 95.25 91 ASP A CA 1
ATOM 706 C C . ASP A 1 91 ? -10.461 -10.512 12.126 1.00 95.25 91 ASP A C 1
ATOM 708 O O . ASP A 1 91 ? -9.729 -9.531 11.938 1.00 95.25 91 ASP A O 1
ATOM 712 N N . PRO A 1 92 ? -11.174 -11.063 11.118 1.00 96.88 92 PRO A N 1
ATOM 713 C CA . PRO A 1 92 ? -11.222 -10.519 9.763 1.00 96.88 92 PRO A CA 1
ATOM 714 C C . PRO A 1 92 ? -11.522 -9.014 9.717 1.00 96.88 92 PRO A C 1
ATOM 716 O O . PRO A 1 92 ? -12.599 -8.569 10.117 1.00 96.88 92 PRO A O 1
ATOM 719 N N . VAL A 1 93 ? -10.606 -8.231 9.147 1.00 97.25 93 VAL A N 1
ATOM 720 C CA . VAL A 1 93 ? -10.734 -6.777 9.008 1.00 97.25 93 VAL A CA 1
ATOM 721 C C . VAL A 1 93 ? -11.673 -6.453 7.851 1.00 97.25 93 VAL A C 1
ATOM 723 O O . VAL A 1 93 ? -11.440 -6.838 6.701 1.00 97.25 93 VAL A O 1
ATOM 726 N N . ARG A 1 94 ? -12.746 -5.712 8.111 1.00 96.44 94 ARG A N 1
ATOM 727 C CA . ARG A 1 94 ? -13.619 -5.168 7.066 1.00 96.44 94 ARG A CA 1
ATOM 728 C C . ARG A 1 94 ? -13.083 -3.831 6.558 1.00 96.44 94 ARG A C 1
ATOM 730 O O . ARG A 1 94 ? -12.242 -3.197 7.186 1.00 96.44 94 ARG A O 1
ATOM 737 N N . ASP A 1 95 ? -13.600 -3.374 5.421 1.00 96.75 95 ASP A N 1
ATOM 738 C CA . ASP A 1 95 ? -13.201 -2.080 4.845 1.00 96.75 95 ASP A CA 1
ATOM 739 C C . ASP A 1 95 ? -13.427 -0.926 5.835 1.00 96.75 95 ASP A C 1
ATOM 741 O O . ASP A 1 95 ? -12.613 -0.010 5.934 1.00 96.75 95 ASP A O 1
ATOM 745 N N . ASP A 1 96 ? -14.534 -0.982 6.580 1.00 95.25 96 ASP A N 1
ATOM 746 C CA . ASP A 1 96 ? -14.953 0.023 7.557 1.00 95.25 96 ASP A CA 1
ATOM 747 C C . ASP A 1 96 ? -14.199 -0.054 8.894 1.00 95.25 96 ASP A C 1
ATOM 749 O O . ASP A 1 96 ? -14.260 0.893 9.680 1.00 95.25 96 ASP A O 1
ATOM 753 N N . ASP A 1 97 ? -13.413 -1.109 9.120 1.00 95.88 97 ASP A N 1
ATOM 754 C CA . ASP A 1 97 ? -12.550 -1.250 10.297 1.00 95.88 97 ASP A CA 1
ATOM 755 C C . ASP A 1 97 ? -11.175 -0.593 10.105 1.00 95.88 97 ASP A C 1
ATOM 757 O O . ASP A 1 97 ? -10.517 -0.226 11.081 1.00 95.88 97 ASP A O 1
ATOM 761 N N . LEU A 1 98 ? -10.734 -0.423 8.851 1.00 95.00 98 LEU A N 1
ATOM 762 C CA . LEU A 1 98 ? -9.364 -0.022 8.517 1.00 95.00 98 LEU A CA 1
ATOM 763 C C . LEU A 1 98 ? -8.960 1.303 9.174 1.00 95.00 98 LEU A C 1
ATOM 765 O O . LEU A 1 98 ? -7.864 1.412 9.720 1.00 95.00 98 LEU A O 1
ATOM 769 N N . ARG A 1 99 ? -9.844 2.307 9.157 1.00 94.06 99 ARG A N 1
ATOM 770 C CA . ARG A 1 99 ? -9.544 3.615 9.757 1.00 94.06 99 ARG A CA 1
ATOM 771 C C . ARG A 1 99 ? -9.302 3.500 11.258 1.00 94.06 99 ARG A C 1
ATOM 773 O O . ARG A 1 99 ? -8.323 4.039 11.764 1.00 94.06 99 ARG A O 1
ATOM 780 N N . ASP A 1 100 ? -10.202 2.821 11.961 1.00 92.81 100 ASP A N 1
ATOM 781 C CA . ASP A 1 100 ? -10.145 2.721 13.418 1.00 92.81 100 ASP A CA 1
ATOM 782 C C . ASP A 1 100 ? -8.978 1.834 13.865 1.00 92.81 100 ASP A C 1
ATOM 784 O O . ASP A 1 100 ? -8.335 2.123 14.875 1.00 92.81 100 ASP A O 1
ATOM 788 N N . LEU A 1 101 ? -8.656 0.801 13.079 1.00 94.94 101 LEU A N 1
ATOM 789 C CA . LEU A 1 101 ? -7.456 -0.011 13.251 1.00 94.94 101 LEU A CA 1
ATOM 790 C C . LEU A 1 101 ? -6.196 0.860 13.166 1.00 94.94 101 LEU A C 1
ATOM 792 O O . LEU A 1 101 ? -5.408 0.872 14.108 1.00 94.94 101 LEU A O 1
ATOM 796 N N . LEU A 1 102 ? -6.025 1.646 12.098 1.00 94.88 102 LEU A N 1
ATOM 797 C CA . LEU A 1 102 ? -4.837 2.494 11.930 1.00 94.88 102 LEU A CA 1
ATOM 798 C C . LEU A 1 102 ? -4.759 3.621 12.960 1.00 94.88 102 LEU A C 1
ATOM 800 O O . LEU A 1 102 ? -3.676 3.915 13.461 1.00 94.88 102 LEU A O 1
ATOM 804 N N . ALA A 1 103 ? -5.898 4.202 13.339 1.00 92.62 103 ALA A N 1
ATOM 805 C CA . ALA A 1 103 ? -5.962 5.199 14.402 1.00 92.62 103 ALA A CA 1
ATOM 806 C C . ALA A 1 103 ? -5.437 4.660 15.744 1.00 92.62 103 ALA A C 1
ATOM 808 O O . ALA A 1 103 ? -4.797 5.397 16.490 1.00 92.62 103 ALA A O 1
ATOM 809 N N . ARG A 1 104 ? -5.688 3.379 16.049 1.00 92.25 104 ARG A N 1
ATOM 810 C CA . ARG A 1 104 ? -5.150 2.704 17.242 1.00 92.25 104 ARG A CA 1
ATOM 811 C C . ARG A 1 104 ? -3.698 2.280 17.077 1.00 92.25 104 ARG A C 1
ATOM 813 O O . ARG A 1 104 ? -2.926 2.405 18.021 1.00 92.25 104 ARG A O 1
ATOM 820 N N . ALA A 1 105 ? -3.344 1.777 15.898 1.00 93.00 105 ALA A N 1
ATOM 821 C CA . ALA A 1 105 ? -1.992 1.338 15.574 1.00 93.00 105 ALA A CA 1
ATOM 822 C C . ALA A 1 105 ? -0.974 2.485 15.629 1.00 93.00 105 ALA A C 1
ATOM 824 O O . ALA A 1 105 ? 0.199 2.241 15.898 1.00 93.00 105 ALA A O 1
ATOM 825 N N . ALA A 1 106 ? -1.437 3.711 15.356 1.00 92.81 106 ALA A N 1
ATOM 826 C CA . ALA A 1 106 ? -0.656 4.942 15.352 1.00 92.81 106 ALA A CA 1
ATOM 827 C C . ALA A 1 106 ? 0.687 4.824 14.593 1.00 92.81 106 ALA A C 1
ATOM 829 O O . ALA A 1 106 ? 1.736 5.128 15.168 1.00 92.81 106 ALA A O 1
ATOM 830 N N . PRO A 1 107 ? 0.687 4.379 13.315 1.00 95.44 107 PRO A N 1
ATOM 831 C CA . PRO A 1 107 ? 1.889 4.420 12.488 1.00 95.44 107 PRO A CA 1
ATOM 832 C C . PRO A 1 107 ? 2.464 5.839 12.426 1.00 95.44 107 PRO A C 1
ATOM 834 O O . PRO A 1 107 ? 1.751 6.831 12.606 1.00 95.44 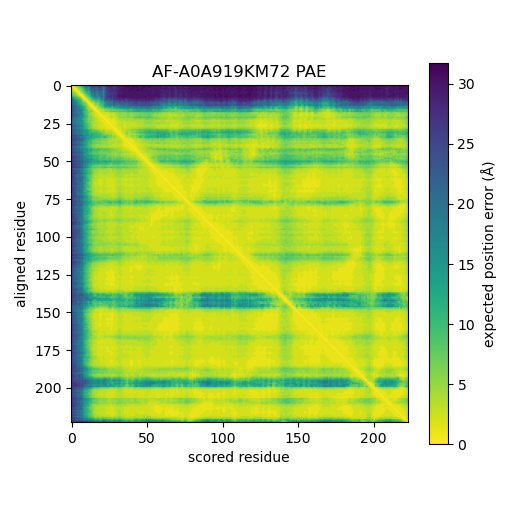107 PRO A O 1
ATOM 837 N N . ALA A 1 108 ? 3.766 5.938 12.165 1.00 95.38 108 ALA A N 1
ATOM 838 C CA . ALA A 1 108 ? 4.507 7.192 12.223 1.00 95.38 108 ALA A CA 1
ATOM 839 C C . ALA A 1 108 ? 3.931 8.257 11.279 1.00 95.38 108 ALA A C 1
ATOM 841 O O . ALA A 1 108 ? 3.938 9.434 11.635 1.00 95.38 108 ALA A O 1
ATOM 842 N N . PHE A 1 109 ? 3.370 7.859 10.131 1.00 94.69 109 PHE A N 1
ATOM 843 C CA . PHE A 1 109 ? 2.737 8.798 9.198 1.00 94.69 109 PHE A CA 1
ATOM 844 C C . PHE A 1 109 ? 1.459 9.474 9.725 1.00 94.69 109 PHE A C 1
ATOM 846 O O . PHE A 1 109 ? 0.949 10.383 9.081 1.00 94.69 109 PHE A O 1
ATOM 853 N N . LEU A 1 110 ? 0.926 9.061 10.882 1.00 95.06 110 LEU A N 1
ATOM 854 C CA . LEU A 1 110 ? -0.173 9.758 11.562 1.00 95.06 110 LEU A CA 1
ATOM 855 C C . LEU A 1 110 ? 0.320 10.785 12.595 1.00 95.06 110 LEU A C 1
ATOM 857 O O . LEU A 1 110 ? -0.502 11.465 13.210 1.00 95.06 110 LEU A O 1
ATOM 861 N N . ALA A 1 111 ? 1.631 10.895 12.830 1.00 93.62 111 ALA A N 1
ATOM 862 C CA . ALA A 1 111 ? 2.180 11.776 13.856 1.00 93.62 111 ALA A CA 1
ATOM 863 C C . ALA A 1 111 ? 1.772 13.243 13.625 1.00 93.62 111 ALA A C 1
ATOM 865 O O . ALA A 1 111 ? 1.911 13.779 12.529 1.00 93.62 111 ALA A O 1
ATOM 866 N N . GLY A 1 112 ? 1.246 13.886 14.672 1.00 89.56 112 GLY A N 1
ATOM 867 C CA . GLY A 1 112 ? 0.747 15.266 14.607 1.00 89.56 112 GLY A CA 1
ATOM 868 C C . GLY A 1 112 ? -0.619 15.433 13.922 1.00 89.56 112 GLY A C 1
ATOM 869 O O . GLY A 1 112 ? -1.211 16.504 14.010 1.00 89.56 112 GLY A O 1
ATOM 870 N N . GLY A 1 113 ? -1.164 14.386 13.292 1.00 89.25 113 GLY A N 1
ATOM 871 C CA . GLY A 1 113 ? -2.491 14.400 12.671 1.00 89.25 113 GLY A CA 1
ATOM 872 C C . GLY A 1 113 ? -3.625 14.000 13.624 1.00 89.25 113 GLY A C 1
ATOM 873 O O . GLY A 1 113 ? -3.423 13.297 14.616 1.00 89.25 113 GLY A O 1
ATOM 874 N N . ASP A 1 114 ? -4.857 14.403 13.296 1.00 90.12 114 ASP A N 1
ATOM 875 C CA . ASP A 1 114 ? -6.062 13.843 13.924 1.00 90.12 114 ASP A CA 1
ATOM 876 C C . ASP A 1 114 ? -6.481 12.577 13.171 1.00 90.12 114 ASP A C 1
ATOM 878 O O . ASP A 1 114 ? -7.029 12.645 12.075 1.00 90.12 114 ASP A O 1
ATOM 882 N N . ALA A 1 115 ? -6.291 11.400 13.769 1.00 86.75 115 ALA A N 1
ATOM 883 C CA . ALA A 1 115 ? -6.665 10.132 13.142 1.00 86.75 115 ALA A CA 1
ATOM 884 C C . ALA A 1 115 ? -8.163 10.034 12.764 1.00 86.75 115 ALA A C 1
ATOM 886 O O . ALA A 1 115 ? -8.543 9.192 11.950 1.00 86.75 115 ALA A O 1
ATOM 887 N N . ARG A 1 116 ? -9.041 10.899 13.301 1.00 85.56 116 ARG A N 1
ATOM 888 C CA . ARG A 1 116 ? -10.452 10.987 12.879 1.00 85.56 116 ARG A CA 1
ATOM 889 C C . ARG A 1 116 ? -10.630 11.582 11.486 1.00 85.56 116 ARG A C 1
ATOM 891 O O . ARG A 1 116 ? -11.694 11.371 10.899 1.00 85.56 116 ARG A O 1
ATOM 898 N N . THR A 1 117 ? -9.640 12.311 10.975 1.00 89.44 117 THR A N 1
ATOM 899 C CA . THR A 1 117 ? -9.635 12.869 9.617 1.00 89.44 117 THR A CA 1
ATOM 900 C C . THR A 1 117 ? -9.025 11.914 8.600 1.00 89.44 117 THR A C 1
ATOM 902 O O . THR A 1 117 ? -9.197 12.152 7.408 1.00 89.44 117 THR A O 1
ATOM 905 N N . LEU A 1 118 ? -8.395 10.814 9.044 1.00 93.62 118 LEU A N 1
ATOM 906 C CA . LEU A 1 118 ? -7.881 9.771 8.160 1.00 93.62 118 LEU A CA 1
ATOM 907 C C . LEU A 1 118 ? -8.996 9.259 7.244 1.00 93.62 118 LEU A C 1
ATOM 909 O O . LEU A 1 118 ? -10.037 8.771 7.696 1.00 93.62 118 LEU A O 1
ATOM 913 N N . ARG A 1 119 ? -8.757 9.336 5.941 1.00 94.88 119 ARG A N 1
ATOM 914 C CA . ARG A 1 119 ? -9.634 8.799 4.907 1.00 94.88 119 ARG A CA 1
ATOM 915 C C . ARG A 1 119 ? -9.003 7.544 4.329 1.00 94.88 119 ARG A C 1
ATOM 917 O O . ARG A 1 119 ? -7.832 7.542 3.964 1.00 94.88 119 ARG A O 1
ATOM 924 N N . ALA A 1 120 ? -9.804 6.490 4.227 1.00 96.56 120 ALA A N 1
ATOM 925 C CA . ALA A 1 120 ? -9.453 5.255 3.539 1.00 96.56 120 ALA A CA 1
ATOM 926 C C . ALA A 1 120 ? -10.305 5.165 2.274 1.00 96.56 120 ALA A C 1
ATOM 928 O O . ALA A 1 120 ? -11.513 4.936 2.337 1.00 96.56 120 ALA A O 1
ATOM 929 N N . ILE A 1 121 ? -9.693 5.410 1.121 1.00 97.50 121 ILE A N 1
ATOM 930 C CA . ILE A 1 121 ? -10.387 5.539 -0.158 1.00 97.50 121 ILE A CA 1
ATOM 931 C C . ILE A 1 121 ? -10.119 4.274 -0.973 1.00 97.50 121 ILE A C 1
ATOM 933 O O . ILE A 1 121 ? -8.955 4.011 -1.282 1.00 97.50 121 ILE A O 1
ATOM 937 N N . PRO A 1 122 ? -11.146 3.484 -1.335 1.00 97.44 122 PRO A N 1
ATOM 938 C CA . PRO A 1 122 ? -10.946 2.267 -2.112 1.00 97.44 122 PRO A CA 1
ATOM 939 C C . PRO A 1 122 ? -10.207 2.554 -3.420 1.00 97.44 122 PRO A C 1
ATOM 941 O O . PRO A 1 122 ? -10.594 3.440 -4.183 1.00 97.44 122 PRO A O 1
ATOM 944 N N . ALA A 1 123 ? -9.155 1.787 -3.678 1.00 96.94 123 ALA A N 1
ATOM 945 C CA . ALA A 1 123 ? -8.299 1.911 -4.844 1.00 96.94 123 ALA A CA 1
ATOM 946 C C . ALA A 1 123 ? -8.288 0.603 -5.638 1.00 96.94 123 ALA A C 1
ATOM 948 O O . ALA A 1 123 ? -8.464 -0.492 -5.104 1.00 96.94 123 ALA A O 1
ATOM 949 N N . THR A 1 124 ? -8.046 0.701 -6.939 1.00 96.25 124 THR A N 1
ATOM 950 C CA . THR A 1 124 ? -7.760 -0.478 -7.762 1.00 96.25 124 THR A CA 1
ATOM 951 C C . THR A 1 124 ? -6.276 -0.835 -7.688 1.00 96.25 124 THR A C 1
ATOM 953 O O . THR A 1 124 ? -5.422 0.042 -7.541 1.00 96.25 124 THR A O 1
ATOM 956 N N . LEU A 1 125 ? -5.941 -2.110 -7.910 1.00 97.06 125 LEU A N 1
ATOM 957 C CA . LEU A 1 125 ? -4.544 -2.548 -8.032 1.00 97.06 125 LEU A CA 1
ATOM 958 C C . LEU A 1 125 ? -3.771 -1.752 -9.102 1.00 97.06 125 LEU A C 1
ATOM 960 O O . LEU A 1 125 ? -2.586 -1.479 -8.932 1.00 97.06 125 LEU A O 1
ATOM 964 N N . ARG A 1 126 ? -4.436 -1.327 -10.187 1.00 96.50 126 ARG A N 1
ATOM 965 C CA . ARG A 1 126 ? -3.817 -0.486 -11.224 1.00 96.50 126 ARG A CA 1
ATOM 966 C C . ARG A 1 126 ? -3.443 0.902 -10.701 1.00 96.50 126 ARG A C 1
ATOM 968 O O . ARG A 1 126 ? -2.367 1.398 -11.033 1.00 96.50 126 ARG A O 1
ATOM 975 N N . GLN A 1 127 ? -4.296 1.528 -9.894 1.00 96.06 127 GLN A N 1
ATOM 976 C CA . GLN A 1 127 ? -3.999 2.834 -9.293 1.00 96.06 127 GLN A CA 1
ATOM 977 C C . GLN A 1 127 ? -2.837 2.735 -8.303 1.00 96.06 127 GLN A C 1
ATOM 979 O O . GLN A 1 127 ? -1.918 3.551 -8.366 1.00 96.06 127 GLN A O 1
ATOM 984 N N . VAL A 1 128 ? -2.825 1.689 -7.470 1.00 97.12 128 VAL A N 1
ATOM 985 C CA . VAL A 1 128 ? -1.707 1.389 -6.562 1.00 97.12 128 VAL A CA 1
ATOM 986 C C . VAL A 1 128 ? -0.410 1.183 -7.342 1.00 97.12 128 VAL A C 1
ATOM 988 O O . VAL A 1 128 ? 0.589 1.845 -7.064 1.00 97.12 128 VAL A O 1
ATOM 991 N N . TRP A 1 129 ? -0.433 0.324 -8.366 1.00 97.00 129 TRP A N 1
ATOM 992 C CA . TRP A 1 129 ? 0.708 0.104 -9.253 1.00 97.00 129 TRP A CA 1
ATOM 993 C C . TRP A 1 129 ? 1.216 1.407 -9.861 1.00 97.00 129 TRP A C 1
ATOM 995 O O . TRP A 1 129 ? 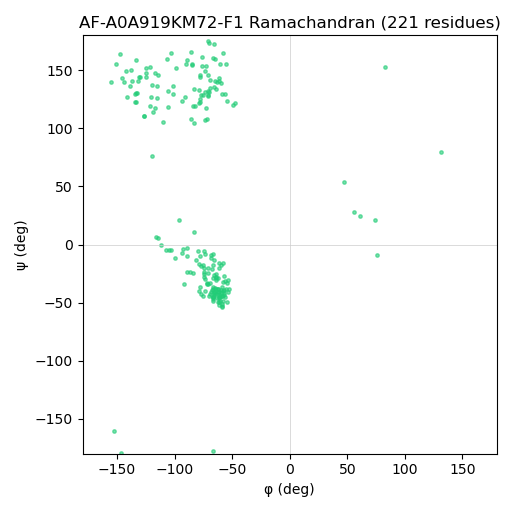2.410 1.686 -9.811 1.00 97.00 129 TRP A O 1
ATOM 1005 N N . THR A 1 130 ? 0.310 2.209 -10.421 1.00 94.88 130 THR A N 1
ATOM 1006 C CA . THR A 1 130 ? 0.662 3.463 -11.089 1.00 94.88 130 THR A CA 1
ATOM 1007 C C . THR A 1 130 ? 1.373 4.401 -10.123 1.00 94.88 130 THR A C 1
ATOM 1009 O O . THR A 1 130 ? 2.415 4.946 -10.482 1.00 94.88 130 THR A O 1
ATOM 1012 N N . ARG A 1 131 ? 0.874 4.537 -8.888 1.00 94.75 131 ARG A N 1
ATOM 1013 C CA . ARG A 1 131 ? 1.492 5.404 -7.880 1.00 94.75 131 ARG A CA 1
ATOM 1014 C C . ARG A 1 131 ? 2.861 4.891 -7.437 1.00 94.75 131 ARG A C 1
ATOM 1016 O O . ARG A 1 131 ? 3.822 5.657 -7.448 1.00 94.75 131 ARG A O 1
ATOM 1023 N N . LEU A 1 132 ? 2.980 3.598 -7.127 1.00 96.00 132 LEU A N 1
ATOM 1024 C CA . LEU A 1 132 ? 4.259 2.984 -6.749 1.00 96.00 132 LEU A CA 1
ATOM 1025 C C . LEU A 1 132 ? 5.289 3.080 -7.880 1.00 96.00 132 LEU A C 1
ATOM 1027 O O . LEU A 1 132 ? 6.452 3.383 -7.634 1.00 96.00 132 LEU A O 1
ATOM 1031 N N . TYR A 1 133 ? 4.873 2.858 -9.127 1.00 95.06 133 TYR A N 1
ATOM 1032 C CA . TYR A 1 133 ? 5.747 2.960 -10.290 1.00 95.06 133 TYR A CA 1
ATOM 1033 C C . TYR A 1 133 ? 6.179 4.403 -10.571 1.00 95.06 133 TYR A C 1
ATOM 1035 O O . TYR A 1 133 ? 7.345 4.635 -10.893 1.00 95.06 133 TYR A O 1
ATOM 1043 N N . GLN A 1 134 ? 5.277 5.380 -10.437 1.00 91.94 134 GLN A N 1
ATOM 1044 C CA . GLN A 1 134 ? 5.616 6.800 -10.567 1.00 91.94 134 GLN A CA 1
ATOM 1045 C C . GLN A 1 134 ? 6.647 7.224 -9.521 1.00 91.94 134 GLN A C 1
ATOM 1047 O O . GLN A 1 134 ? 7.633 7.859 -9.889 1.00 91.94 134 GLN A O 1
ATOM 1052 N N . ALA A 1 135 ? 6.465 6.809 -8.265 1.00 91.56 135 ALA A N 1
ATOM 1053 C CA . ALA A 1 135 ? 7.450 7.042 -7.217 1.00 91.56 135 ALA A CA 1
ATOM 1054 C C . ALA A 1 135 ? 8.785 6.360 -7.554 1.00 91.56 135 ALA A C 1
ATOM 1056 O O . ALA A 1 135 ? 9.810 7.024 -7.636 1.00 91.56 135 ALA A O 1
ATOM 1057 N N . ALA A 1 136 ? 8.769 5.061 -7.869 1.00 92.38 136 ALA A N 1
ATOM 1058 C CA . ALA A 1 136 ? 9.979 4.271 -8.100 1.00 92.38 136 ALA A CA 1
ATOM 1059 C C . ALA A 1 136 ? 10.782 4.660 -9.350 1.00 92.38 136 ALA A C 1
ATOM 1061 O O . ALA A 1 136 ? 11.979 4.396 -9.411 1.00 92.38 136 ALA A O 1
ATOM 1062 N N . SER A 1 137 ? 10.129 5.191 -10.388 1.00 89.94 137 SER A N 1
ATOM 1063 C CA . SER A 1 137 ? 10.774 5.584 -11.654 1.00 89.94 137 SER A CA 1
ATOM 1064 C C . SER A 1 137 ? 11.058 7.084 -11.756 1.00 89.94 137 SER A C 1
ATOM 1066 O O . SER A 1 137 ? 11.765 7.520 -12.675 1.00 89.94 137 SER A O 1
ATOM 1068 N N . GLY A 1 138 ? 10.496 7.863 -10.831 1.00 82.25 138 GLY A N 1
ATOM 1069 C CA . GLY A 1 138 ? 10.725 9.289 -10.685 1.00 82.25 138 GLY A CA 1
ATOM 1070 C C . GLY A 1 138 ? 12.154 9.620 -10.260 1.00 82.25 138 GLY A C 1
ATOM 1071 O O . GLY A 1 138 ? 13.033 8.760 -10.173 1.00 82.25 138 GLY A O 1
ATOM 1072 N N . SER A 1 139 ? 12.390 10.912 -10.071 1.00 71.12 139 SER A N 1
ATOM 1073 C CA . SER A 1 139 ? 13.519 11.413 -9.293 1.00 71.12 139 SER A CA 1
ATOM 1074 C C . SER A 1 139 ? 13.019 11.752 -7.892 1.00 71.12 139 SER A C 1
ATOM 1076 O O . SER A 1 139 ? 11.856 12.138 -7.751 1.00 71.12 139 SER A O 1
ATOM 1078 N N . SER A 1 140 ? 13.895 11.673 -6.894 1.00 72.12 140 SER A N 1
ATOM 1079 C CA . SER A 1 140 ? 13.711 12.455 -5.668 1.00 72.12 140 SER A CA 1
ATOM 1080 C C . SER A 1 140 ? 13.939 13.939 -5.966 1.00 72.12 140 SER A C 1
ATOM 1082 O O . SER A 1 140 ? 14.353 14.296 -7.077 1.00 72.12 140 SER A O 1
ATOM 1084 N N . PHE A 1 141 ? 13.688 14.810 -4.991 1.00 68.19 141 PHE A N 1
ATOM 1085 C CA . PHE A 1 141 ? 13.857 16.252 -5.188 1.00 68.19 141 PHE A CA 1
ATOM 1086 C C . PHE A 1 141 ? 15.290 16.638 -5.611 1.00 68.19 141 PHE A C 1
ATOM 1088 O O . PHE A 1 141 ? 15.473 17.435 -6.533 1.00 68.19 141 PHE A O 1
ATOM 1095 N N . TYR A 1 142 ? 16.309 16.002 -5.021 1.00 68.06 142 TYR A N 1
ATOM 1096 C CA . TYR A 1 142 ? 17.727 16.267 -5.319 1.00 68.06 142 TYR A CA 1
ATOM 1097 C C . TYR A 1 142 ? 18.466 15.125 -6.033 1.00 68.06 142 TYR A C 1
ATOM 1099 O O . TYR A 1 142 ? 19.660 15.243 -6.323 1.00 68.06 142 TYR A O 1
ATOM 1107 N N . GLY A 1 143 ? 17.792 14.011 -6.314 1.00 67.31 143 GLY A N 1
ATOM 1108 C CA . GLY A 1 143 ? 18.417 12.808 -6.859 1.00 67.31 143 GLY A CA 1
ATOM 1109 C C . GLY A 1 143 ? 18.188 12.597 -8.357 1.00 67.31 143 GLY A C 1
ATOM 1110 O O . GLY A 1 143 ? 17.306 13.197 -8.976 1.00 67.31 143 GLY A O 1
ATOM 1111 N N . PRO A 1 144 ? 18.978 11.706 -8.977 1.00 70.44 144 PRO A N 1
ATOM 1112 C CA . PRO A 1 144 ? 18.754 11.303 -10.358 1.00 70.44 144 PRO A CA 1
ATOM 1113 C C . PRO A 1 144 ? 17.442 10.515 -10.505 1.00 70.44 144 PRO A C 1
ATOM 1115 O O . PRO A 1 144 ? 16.910 9.948 -9.552 1.00 70.44 144 PRO A O 1
ATOM 1118 N N . ARG A 1 145 ? 16.928 10.433 -11.738 1.00 77.25 145 ARG A N 1
ATOM 1119 C CA . ARG A 1 145 ? 15.835 9.504 -12.064 1.00 77.25 145 ARG A CA 1
ATOM 1120 C C . ARG A 1 145 ? 16.338 8.063 -12.022 1.00 77.25 145 ARG A C 1
ATOM 1122 O O . ARG A 1 145 ? 17.343 7.754 -12.659 1.00 77.25 145 ARG A O 1
ATOM 1129 N N . GLN A 1 146 ? 15.571 7.171 -11.398 1.00 75.62 146 GLN A N 1
ATOM 1130 C CA . GLN A 1 146 ? 15.941 5.753 -11.252 1.00 75.62 146 GLN A CA 1
ATOM 1131 C C . GLN A 1 146 ? 15.728 4.917 -12.528 1.00 75.62 146 GLN A C 1
ATOM 1133 O O . GLN A 1 146 ? 16.311 3.844 -12.693 1.00 75.62 146 GLN A O 1
ATOM 1138 N N . GLY A 1 147 ? 14.920 5.419 -13.468 1.00 79.75 147 GLY A N 1
ATOM 1139 C CA . GLY A 1 147 ? 14.667 4.782 -14.762 1.00 79.75 147 GLY A CA 1
ATOM 1140 C C . GLY A 1 147 ? 13.603 3.676 -14.719 1.00 79.75 147 GLY A C 1
ATOM 1141 O O . GLY A 1 147 ? 13.363 3.023 -13.706 1.00 79.75 147 GLY A O 1
ATOM 1142 N N . GLY A 1 148 ? 12.935 3.455 -15.857 1.00 85.69 148 GLY A N 1
ATOM 1143 C CA . GLY A 1 148 ? 11.702 2.657 -15.911 1.00 85.69 148 GLY A CA 1
ATOM 1144 C C . GLY A 1 148 ? 11.859 1.173 -15.560 1.00 85.69 148 GLY A C 1
ATOM 1145 O O . GLY A 1 148 ? 10.997 0.614 -14.896 1.00 85.69 148 GLY A O 1
ATOM 1146 N N . ALA A 1 149 ? 12.954 0.512 -15.949 1.00 88.44 149 ALA A N 1
ATOM 1147 C CA . ALA A 1 149 ? 13.115 -0.926 -15.695 1.00 88.44 149 ALA A CA 1
ATOM 1148 C C . ALA A 1 149 ? 13.309 -1.251 -14.202 1.00 88.44 149 ALA A C 1
ATOM 1150 O O . ALA A 1 149 ? 12.693 -2.184 -13.686 1.00 88.44 149 ALA A O 1
ATOM 1151 N N . HIS A 1 150 ? 14.130 -0.461 -13.504 1.00 88.88 150 HIS A N 1
ATOM 1152 C CA . HIS A 1 150 ? 14.335 -0.602 -12.061 1.00 88.88 150 HIS A CA 1
ATOM 1153 C C . HIS A 1 150 ? 13.125 -0.106 -11.272 1.00 88.88 150 HIS A C 1
ATOM 1155 O O . HIS A 1 150 ? 12.683 -0.802 -10.360 1.00 88.88 150 HIS A O 1
ATOM 1161 N N . GLY A 1 151 ? 12.511 1.007 -11.690 1.00 93.06 151 GLY A N 1
ATOM 1162 C CA . GLY A 1 151 ? 11.253 1.468 -11.107 1.00 93.06 151 GLY A CA 1
ATOM 1163 C C . GLY A 1 151 ? 10.149 0.409 -11.199 1.00 93.06 151 GLY A C 1
ATOM 1164 O O . GLY A 1 151 ? 9.457 0.140 -10.219 1.00 93.06 151 GLY A O 1
ATOM 1165 N N . ARG A 1 152 ? 10.052 -0.284 -12.344 1.00 95.25 152 ARG A N 1
ATOM 1166 C CA . ARG A 1 152 ? 9.126 -1.409 -12.544 1.00 95.25 152 ARG A CA 1
ATOM 1167 C C . ARG A 1 152 ? 9.419 -2.535 -11.553 1.00 95.25 152 ARG A C 1
ATOM 1169 O O . ARG A 1 152 ? 8.504 -3.004 -10.887 1.00 95.25 152 ARG A O 1
ATOM 1176 N N . LEU A 1 153 ? 10.682 -2.944 -11.418 1.00 94.69 153 LEU A N 1
ATOM 1177 C CA . LEU A 1 153 ? 11.078 -3.990 -10.469 1.00 94.69 153 LEU A CA 1
ATOM 1178 C C . LEU A 1 153 ? 10.704 -3.629 -9.027 1.00 94.69 153 LEU A C 1
ATOM 1180 O O . LEU A 1 153 ? 10.116 -4.451 -8.328 1.00 94.69 153 LEU A O 1
ATOM 1184 N N . HIS A 1 154 ? 11.026 -2.415 -8.585 1.00 95.38 154 HIS A N 1
ATOM 1185 C CA . HIS A 1 154 ? 10.779 -1.979 -7.210 1.00 95.38 154 HIS A CA 1
ATOM 1186 C C . HIS A 1 154 ? 9.288 -1.853 -6.898 1.00 95.38 154 HIS A C 1
ATOM 1188 O O . HIS A 1 154 ? 8.854 -2.289 -5.833 1.00 95.38 154 HIS A O 1
ATOM 1194 N N . ALA A 1 155 ? 8.487 -1.356 -7.842 1.00 97.06 155 ALA A N 1
ATOM 1195 C CA . ALA A 1 155 ? 7.036 -1.330 -7.696 1.00 97.06 155 ALA A CA 1
ATOM 1196 C C . ALA A 1 155 ? 6.445 -2.750 -7.590 1.00 97.06 155 ALA A C 1
ATOM 1198 O O . ALA A 1 155 ? 5.602 -2.996 -6.729 1.00 97.06 155 ALA A O 1
ATOM 1199 N N . TRP A 1 156 ? 6.931 -3.717 -8.381 1.00 97.44 156 TRP A N 1
ATOM 1200 C CA . TRP A 1 156 ? 6.485 -5.112 -8.264 1.00 97.44 156 TRP A CA 1
ATOM 1201 C C . TRP A 1 156 ? 6.891 -5.741 -6.927 1.00 97.44 156 TRP A C 1
ATOM 1203 O O . TRP A 1 156 ? 6.104 -6.470 -6.330 1.00 97.44 156 TRP A O 1
ATOM 1213 N N . GLN A 1 157 ? 8.107 -5.467 -6.445 1.00 96.44 157 GLN A N 1
ATOM 1214 C CA . GLN A 1 157 ? 8.580 -5.954 -5.145 1.00 96.44 157 GLN A CA 1
ATOM 1215 C C . GLN A 1 157 ? 7.732 -5.412 -3.990 1.00 96.44 157 GLN A C 1
ATOM 1217 O O . GLN A 1 157 ? 7.432 -6.165 -3.061 1.00 96.44 157 GLN A O 1
ATOM 1222 N N . SER A 1 158 ? 7.314 -4.146 -4.081 1.00 98.12 158 SER A N 1
ATOM 1223 C CA . SER A 1 158 ? 6.421 -3.514 -3.112 1.00 98.12 158 SER A CA 1
ATOM 1224 C C . SER A 1 158 ? 5.022 -4.131 -3.143 1.00 98.12 158 SER A C 1
ATOM 1226 O O . SER A 1 158 ? 4.551 -4.584 -2.103 1.00 98.12 158 SER A O 1
ATOM 1228 N N . ILE A 1 159 ? 4.403 -4.288 -4.324 1.00 98.31 159 ILE A N 1
ATOM 1229 C CA . ILE A 1 159 ? 3.110 -4.991 -4.456 1.00 98.31 159 ILE A CA 1
ATOM 1230 C C . ILE A 1 159 ? 3.195 -6.408 -3.888 1.00 98.31 159 ILE A C 1
ATOM 1232 O O . ILE A 1 159 ? 2.317 -6.813 -3.132 1.00 98.31 159 ILE A O 1
ATOM 1236 N N . ALA A 1 160 ? 4.258 -7.148 -4.212 1.00 97.69 160 ALA A N 1
ATOM 1237 C CA . ALA A 1 160 ? 4.466 -8.495 -3.699 1.00 97.69 160 ALA A CA 1
ATOM 1238 C C . ALA A 1 160 ? 4.531 -8.517 -2.163 1.00 97.69 160 ALA A C 1
ATOM 1240 O O . ALA A 1 160 ? 3.904 -9.368 -1.546 1.00 97.69 160 ALA A O 1
ATOM 1241 N N . ALA A 1 161 ? 5.248 -7.583 -1.532 1.00 97.81 161 ALA A N 1
ATOM 1242 C CA . ALA A 1 161 ? 5.316 -7.502 -0.072 1.00 97.81 161 ALA A CA 1
ATOM 1243 C C . ALA A 1 161 ? 3.966 -7.117 0.560 1.00 97.81 161 ALA A C 1
ATOM 1245 O O . ALA A 1 161 ? 3.511 -7.759 1.509 1.00 97.81 161 ALA A O 1
ATOM 1246 N N . LEU A 1 162 ? 3.288 -6.110 0.005 1.00 98.19 162 LEU A N 1
ATOM 1247 C CA . LEU A 1 162 ? 1.981 -5.659 0.488 1.00 98.19 162 LEU A CA 1
ATOM 1248 C C . LEU A 1 162 ? 0.922 -6.765 0.368 1.00 98.19 162 LEU A C 1
ATOM 1250 O O . LEU A 1 162 ? 0.145 -6.958 1.299 1.00 98.19 162 LEU A O 1
ATOM 1254 N N . ALA A 1 163 ? 0.957 -7.556 -0.707 1.00 98.00 163 ALA A N 1
ATOM 1255 C CA . ALA A 1 163 ? 0.061 -8.688 -0.948 1.00 98.00 163 ALA A CA 1
ATOM 1256 C C . ALA A 1 163 ? 0.478 -10.002 -0.249 1.00 98.00 163 ALA A C 1
ATOM 1258 O O . ALA A 1 163 ? -0.079 -11.052 -0.559 1.00 98.00 163 ALA A O 1
ATOM 1259 N N . ALA A 1 164 ? 1.454 -9.963 0.669 1.00 96.56 164 ALA A N 1
ATOM 1260 C CA . ALA A 1 164 ? 1.974 -11.128 1.398 1.00 96.56 164 ALA A CA 1
ATOM 1261 C C . ALA A 1 164 ? 2.597 -12.228 0.512 1.00 96.56 164 ALA A C 1
ATOM 1263 O O . ALA A 1 164 ? 2.677 -13.391 0.907 1.00 96.56 164 ALA A O 1
ATOM 1264 N N . ALA A 1 165 ? 3.066 -11.888 -0.689 1.00 96.75 165 ALA A N 1
ATOM 1265 C CA . ALA A 1 165 ? 3.692 -12.860 -1.569 1.00 96.75 165 ALA A CA 1
ATOM 1266 C C . ALA A 1 165 ? 5.075 -13.281 -1.030 1.00 96.75 165 ALA A C 1
ATOM 1268 O O . ALA A 1 165 ? 5.932 -12.413 -0.764 1.00 96.75 165 ALA A O 1
ATOM 1269 N N . PRO A 1 166 ? 5.339 -14.599 -0.912 1.00 93.12 166 PRO A N 1
ATOM 1270 C CA . PRO A 1 166 ? 6.629 -15.098 -0.454 1.00 93.12 166 PRO A CA 1
ATOM 1271 C C . PRO A 1 166 ? 7.750 -14.646 -1.395 1.00 93.12 166 PRO A C 1
ATOM 1273 O O . PRO A 1 166 ? 7.533 -14.388 -2.577 1.00 93.12 166 PRO A O 1
ATOM 1276 N N . THR A 1 167 ? 8.984 -14.573 -0.897 1.00 89.81 167 THR A N 1
ATOM 1277 C CA . THR A 1 167 ? 10.150 -14.159 -1.706 1.00 89.81 167 THR A CA 1
ATOM 1278 C C . THR A 1 167 ? 10.431 -15.093 -2.887 1.00 89.81 167 THR A C 1
ATOM 1280 O O . THR A 1 167 ? 11.081 -14.694 -3.851 1.00 89.81 167 THR A O 1
ATOM 1283 N N . THR A 1 168 ? 9.924 -16.324 -2.832 1.00 92.06 168 THR A N 1
ATOM 1284 C CA . THR A 1 168 ? 10.004 -17.326 -3.900 1.00 92.06 168 THR A CA 1
ATOM 1285 C C . THR A 1 168 ? 8.839 -17.263 -4.892 1.00 92.06 168 THR A C 1
ATOM 1287 O O . THR A 1 168 ? 8.844 -18.026 -5.858 1.00 92.06 168 THR A O 1
ATOM 1290 N N . ALA A 1 169 ? 7.858 -16.377 -4.675 1.00 94.38 169 ALA A N 1
ATOM 1291 C CA . ALA A 1 169 ? 6.693 -16.227 -5.538 1.00 94.38 169 ALA A CA 1
ATOM 1292 C C . ALA A 1 169 ? 7.096 -15.862 -6.969 1.00 94.38 169 ALA A C 1
ATOM 1294 O O . ALA A 1 169 ? 7.969 -15.019 -7.221 1.00 94.38 169 ALA A O 1
ATOM 1295 N N . THR A 1 170 ? 6.412 -16.476 -7.926 1.00 95.19 170 THR A N 1
ATOM 1296 C CA . THR A 1 170 ? 6.488 -16.069 -9.323 1.00 95.19 170 THR A CA 1
ATOM 1297 C C . THR A 1 170 ? 5.661 -14.797 -9.546 1.00 95.19 170 THR A C 1
ATOM 1299 O O . THR A 1 170 ? 4.766 -14.486 -8.757 1.00 95.19 170 THR A O 1
ATOM 1302 N N . PRO A 1 171 ? 5.886 -14.056 -10.644 1.00 94.94 171 PRO A N 1
ATOM 1303 C CA . PRO A 1 171 ? 5.028 -12.923 -10.985 1.00 94.94 171 PRO A CA 1
ATOM 1304 C C . PRO A 1 171 ? 3.547 -13.279 -11.125 1.00 94.94 171 PRO A C 1
ATOM 1306 O O . PRO A 1 171 ? 2.700 -12.442 -10.834 1.00 94.94 171 PRO A O 1
ATOM 1309 N N . ALA A 1 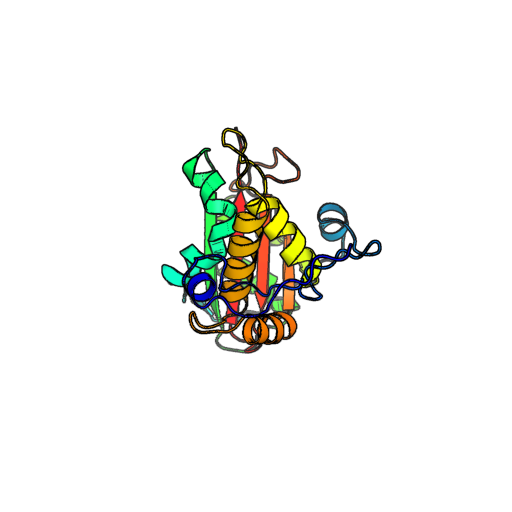172 ? 3.227 -14.500 -11.565 1.00 95.81 172 ALA A N 1
ATOM 1310 C CA . ALA A 1 172 ? 1.844 -14.954 -11.662 1.00 95.81 172 ALA A CA 1
ATOM 1311 C C . ALA A 1 172 ? 1.210 -15.075 -10.268 1.00 95.81 172 ALA A C 1
ATOM 1313 O O . ALA A 1 172 ? 0.140 -14.516 -10.045 1.00 95.81 172 ALA A O 1
ATOM 1314 N N . ASP A 1 173 ? 1.926 -15.676 -9.310 1.00 96.94 173 ASP A N 1
ATOM 1315 C CA . ASP A 1 173 ? 1.465 -15.782 -7.919 1.00 96.94 173 ASP A CA 1
ATOM 1316 C C . ASP A 1 173 ? 1.237 -14.394 -7.299 1.00 96.94 173 ASP A C 1
ATOM 1318 O O . ASP A 1 173 ? 0.240 -14.164 -6.619 1.00 96.94 173 ASP A O 1
ATOM 1322 N N . VAL A 1 174 ? 2.134 -13.436 -7.574 1.00 97.69 174 VAL A N 1
ATOM 1323 C CA . VAL A 1 174 ? 1.981 -12.044 -7.115 1.00 97.69 174 VAL A CA 1
ATOM 1324 C C . VAL A 1 174 ? 0.733 -11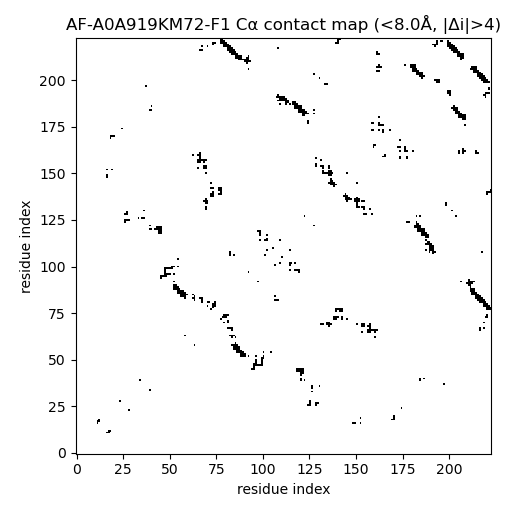.397 -7.708 1.00 97.69 174 VAL A C 1
ATOM 1326 O O . VAL A 1 174 ? 0.021 -10.700 -6.990 1.00 97.69 174 VAL A O 1
ATOM 1329 N N . VAL A 1 175 ? 0.455 -11.606 -8.999 1.00 97.81 175 VAL A N 1
ATOM 1330 C CA . VAL A 1 175 ? -0.750 -11.069 -9.651 1.00 97.81 175 VAL A CA 1
ATOM 1331 C C . VAL A 1 175 ? -2.006 -11.625 -8.989 1.00 97.81 175 VAL A C 1
ATOM 1333 O O . VAL A 1 175 ? -2.923 -10.854 -8.703 1.00 97.81 175 VAL A O 1
ATOM 1336 N N . ASP A 1 176 ? -2.051 -12.931 -8.741 1.00 97.50 176 ASP A N 1
ATOM 1337 C CA . ASP A 1 176 ? -3.222 -13.589 -8.165 1.00 97.50 176 ASP A CA 1
ATOM 1338 C C . ASP A 1 176 ? -3.463 -13.137 -6.720 1.00 97.50 176 ASP A C 1
ATOM 1340 O O . ASP A 1 176 ? -4.578 -12.732 -6.384 1.00 97.50 176 ASP A O 1
ATOM 1344 N N . LEU A 1 177 ? -2.411 -13.084 -5.895 1.00 97.81 177 LEU A N 1
ATOM 1345 C CA . LEU A 1 177 ? -2.492 -12.560 -4.528 1.00 97.81 177 LEU A CA 1
ATOM 1346 C C . LEU A 1 177 ? -2.916 -11.089 -4.510 1.00 97.81 177 LEU A C 1
ATOM 1348 O O . LEU A 1 177 ? -3.870 -10.725 -3.827 1.00 97.81 177 LEU A O 1
ATOM 1352 N N . ALA A 1 178 ? -2.269 -10.241 -5.312 1.00 98.06 178 ALA A N 1
ATOM 1353 C CA . ALA A 1 178 ? -2.566 -8.813 -5.347 1.00 98.06 178 ALA A CA 1
ATOM 1354 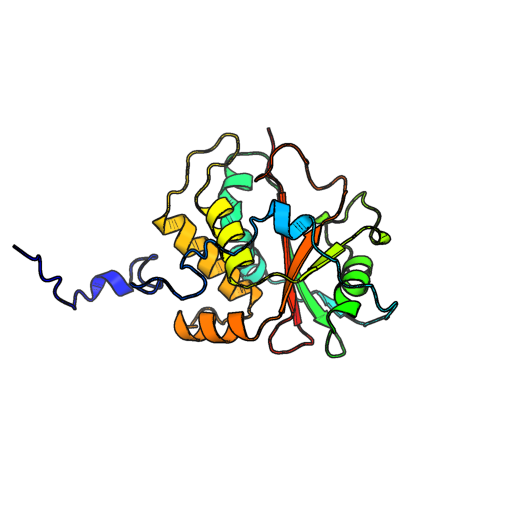C C . ALA A 1 178 ? -3.988 -8.509 -5.846 1.00 98.06 178 ALA A C 1
ATOM 1356 O O . ALA A 1 178 ? -4.571 -7.499 -5.452 1.00 98.06 178 ALA A O 1
ATOM 1357 N N . ARG A 1 179 ? -4.564 -9.363 -6.704 1.00 97.81 179 ARG A N 1
ATOM 1358 C CA . ARG A 1 179 ? -5.967 -9.261 -7.142 1.00 97.81 179 ARG A CA 1
ATOM 1359 C C . ARG A 1 179 ? -6.962 -9.678 -6.064 1.00 97.81 179 ARG A C 1
ATOM 1361 O O . ARG A 1 179 ? -8.081 -9.175 -6.076 1.00 97.81 179 ARG A O 1
ATOM 1368 N N . ALA A 1 180 ? -6.574 -10.592 -5.180 1.00 97.56 180 ALA A N 1
ATOM 1369 C CA . ALA A 1 180 ? -7.400 -11.026 -4.059 1.00 97.56 180 ALA A CA 1
ATOM 1370 C C . ALA A 1 180 ? -7.381 -10.028 -2.883 1.00 97.56 180 ALA A C 1
ATOM 1372 O O . ALA A 1 180 ? -8.269 -10.066 -2.035 1.00 97.56 180 ALA A O 1
ATOM 1373 N N . CYS A 1 181 ? -6.407 -9.115 -2.849 1.00 98.38 181 CYS A N 1
ATOM 1374 C CA . CYS A 1 181 ? -6.344 -8.035 -1.870 1.00 98.38 181 CYS A CA 1
ATOM 1375 C C . CYS A 1 181 ? -7.386 -6.934 -2.115 1.00 98.38 181 CYS A C 1
ATOM 1377 O O . CYS A 1 181 ? -7.760 -6.623 -3.250 1.00 98.38 181 CYS A O 1
ATOM 1379 N N . ARG A 1 182 ? -7.755 -6.248 -1.031 1.00 98.38 182 ARG A N 1
ATOM 1380 C CA . ARG A 1 182 ? -8.482 -4.972 -1.072 1.00 98.38 182 ARG A CA 1
ATOM 1381 C C . ARG A 1 182 ? -7.502 -3.833 -0.833 1.00 98.38 182 ARG A C 1
ATOM 1383 O O . ARG A 1 182 ? -6.737 -3.870 0.129 1.00 98.38 182 ARG A O 1
ATOM 1390 N N . TRP A 1 183 ? -7.524 -2.833 -1.705 1.00 98.50 183 TRP A N 1
ATOM 1391 C CA . TRP A 1 183 ? -6.542 -1.753 -1.722 1.00 98.50 183 TRP A CA 1
ATOM 1392 C C . TRP A 1 183 ? -7.176 -0.415 -1.384 1.00 98.50 183 TRP A C 1
ATOM 1394 O O . TRP A 1 183 ? -8.305 -0.137 -1.788 1.00 98.50 183 TRP A O 1
ATOM 1404 N N . PHE A 1 184 ? -6.416 0.434 -0.700 1.00 98.50 184 PHE A N 1
ATOM 1405 C CA . PHE A 1 184 ? -6.867 1.755 -0.292 1.00 98.50 184 PHE A CA 1
ATOM 1406 C C . PHE A 1 184 ? -5.759 2.784 -0.483 1.00 98.50 184 PHE A C 1
ATOM 1408 O O . PHE A 1 184 ? -4.608 2.549 -0.113 1.00 98.50 184 PHE A O 1
ATOM 1415 N N . ALA A 1 185 ? -6.127 3.939 -1.028 1.00 97.44 185 ALA A N 1
ATOM 1416 C CA . ALA A 1 185 ? -5.368 5.163 -0.842 1.00 97.44 185 ALA A CA 1
ATOM 1417 C C . ALA A 1 185 ? -5.706 5.725 0.540 1.00 97.44 185 ALA A C 1
ATOM 1419 O O . ALA A 1 185 ? -6.883 5.791 0.913 1.00 97.44 185 ALA A O 1
ATOM 1420 N N . LEU A 1 186 ? -4.683 6.105 1.293 1.00 96.50 186 LEU A N 1
ATOM 1421 C CA . LEU A 1 186 ? -4.852 6.783 2.567 1.00 96.50 186 LEU A CA 1
ATOM 1422 C C . LEU A 1 186 ? -4.608 8.275 2.365 1.00 96.50 186 LEU A C 1
ATOM 1424 O O . LEU A 1 186 ? -3.675 8.666 1.668 1.00 96.50 186 LEU A O 1
ATOM 1428 N N . ASP A 1 187 ? -5.461 9.089 2.970 1.00 93.75 187 ASP A N 1
ATOM 1429 C CA . ASP A 1 187 ? -5.369 10.543 2.920 1.00 93.75 187 ASP A CA 1
ATOM 1430 C C . ASP A 1 187 ? -5.546 11.104 4.328 1.00 93.75 187 ASP A C 1
ATOM 1432 O O . ASP A 1 187 ? -6.530 10.802 5.012 1.00 93.75 187 ASP A O 1
ATOM 1436 N N . ILE A 1 188 ? -4.554 11.861 4.782 1.00 91.50 188 ILE A N 1
ATOM 1437 C CA . ILE A 1 188 ? -4.537 12.495 6.093 1.00 91.50 188 ILE A CA 1
ATOM 1438 C C . ILE A 1 188 ? -3.621 13.716 6.068 1.00 91.50 188 ILE A C 1
ATOM 1440 O O . ILE A 1 188 ? -2.514 13.663 5.544 1.00 91.50 188 ILE A O 1
ATOM 1444 N N . THR A 1 189 ? -4.057 14.787 6.724 1.00 88.94 189 THR A N 1
ATOM 1445 C CA . THR A 1 189 ? -3.183 15.903 7.092 1.00 88.94 189 THR A CA 1
ATOM 1446 C C . THR A 1 189 ? -2.469 15.574 8.401 1.00 88.94 189 THR A C 1
ATOM 1448 O O . THR A 1 189 ? -3.119 15.364 9.429 1.00 88.94 189 THR A O 1
ATOM 1451 N N . SER A 1 190 ? -1.140 15.516 8.369 1.00 91.62 190 SER A N 1
ATOM 1452 C CA . SER A 1 190 ? -0.294 15.247 9.536 1.00 91.62 190 SER A CA 1
ATOM 1453 C C . SER A 1 190 ? 1.030 15.998 9.414 1.00 91.62 190 SER A C 1
ATOM 1455 O O . SER A 1 190 ? 1.411 16.382 8.313 1.00 91.62 190 SER A O 1
ATOM 1457 N N . ASP A 1 191 ? 1.765 16.132 10.517 1.00 91.38 191 ASP A N 1
ATOM 1458 C CA . ASP A 1 191 ? 3.093 16.765 10.517 1.00 91.38 191 ASP A CA 1
ATOM 1459 C C . ASP A 1 191 ? 4.171 15.867 9.878 1.00 91.38 191 ASP A C 1
ATOM 1461 O O . ASP A 1 191 ? 5.332 16.261 9.727 1.00 91.38 191 ASP A O 1
ATOM 1465 N N . TRP A 1 192 ? 3.825 14.615 9.566 1.00 92.75 192 TRP A N 1
ATOM 1466 C CA . TRP A 1 192 ? 4.765 13.666 8.993 1.00 92.75 192 TRP A CA 1
ATOM 1467 C C . TRP A 1 192 ? 5.005 13.917 7.504 1.00 92.75 192 TRP A C 1
ATOM 1469 O O . TRP A 1 192 ? 6.167 13.863 7.080 1.00 92.75 192 TRP A O 1
ATOM 1479 N N . PHE A 1 193 ? 3.927 14.195 6.757 1.00 88.88 193 PHE A N 1
ATOM 1480 C CA . PHE A 1 193 ? 3.951 14.543 5.334 1.00 88.88 193 PHE A CA 1
ATOM 1481 C C . PHE A 1 193 ? 4.375 15.997 5.140 1.00 88.88 193 PHE A C 1
ATOM 1483 O O . PHE A 1 193 ? 4.083 16.860 5.964 1.00 88.88 193 PHE A O 1
ATOM 1490 N N . TRP A 1 194 ? 5.085 16.260 4.046 1.00 82.38 194 TRP A N 1
ATOM 1491 C CA . TRP A 1 194 ? 5.575 17.602 3.745 1.00 82.38 194 TRP A CA 1
ATOM 1492 C C . TRP A 1 194 ? 4.571 18.439 2.936 1.00 82.38 194 TRP A C 1
ATOM 1494 O O . TRP A 1 194 ? 4.628 19.664 3.002 1.00 82.38 194 TRP A O 1
ATOM 1504 N N . ASP A 1 195 ? 3.650 17.805 2.199 1.00 79.19 195 ASP A N 1
ATOM 1505 C CA . ASP A 1 195 ? 2.595 18.451 1.397 1.00 79.19 195 ASP A CA 1
ATOM 1506 C C . ASP A 1 195 ? 3.123 19.468 0.355 1.00 79.19 195 ASP A C 1
ATOM 1508 O O . ASP A 1 195 ? 2.438 20.422 -0.027 1.00 79.19 195 ASP A O 1
ATOM 1512 N N . VAL A 1 196 ? 4.357 19.279 -0.133 1.00 70.19 196 VAL A N 1
ATOM 1513 C CA . VAL A 1 196 ? 5.043 20.251 -1.009 1.00 70.19 196 VAL A CA 1
ATOM 1514 C C . VAL A 1 196 ? 4.804 19.987 -2.500 1.00 70.19 196 VAL A C 1
ATOM 1516 O O . VAL A 1 196 ? 4.718 20.935 -3.287 1.00 70.19 196 VAL A O 1
ATOM 1519 N N . TRP A 1 197 ? 4.673 18.726 -2.934 1.00 65.75 197 TRP A N 1
ATOM 1520 C CA . TRP A 1 197 ? 4.534 18.380 -4.353 1.00 65.75 197 TRP A CA 1
ATOM 1521 C C . TRP A 1 197 ? 3.550 17.223 -4.598 1.00 65.75 197 TRP A C 1
ATOM 1523 O O . TRP A 1 197 ? 3.424 16.284 -3.832 1.00 65.75 197 TRP A O 1
ATOM 1533 N N . TRP A 1 198 ? 2.863 17.204 -5.740 1.00 63.97 198 TRP A N 1
ATOM 1534 C CA . TRP A 1 198 ? 1.815 16.200 -6.026 1.00 63.97 198 TRP A CA 1
ATOM 1535 C C . TRP A 1 198 ? 2.307 14.730 -6.059 1.00 63.97 198 TRP A C 1
ATOM 1537 O O . TRP A 1 198 ? 1.518 13.786 -5.970 1.00 63.97 198 TRP A O 1
ATOM 1547 N N . LEU A 1 199 ? 3.622 14.509 -6.158 1.00 66.81 199 LEU A N 1
ATOM 1548 C CA . LEU A 1 199 ? 4.264 13.190 -6.063 1.00 66.81 199 LEU A CA 1
ATOM 1549 C C . LEU A 1 199 ? 5.037 12.952 -4.759 1.00 66.81 199 LEU A C 1
ATOM 1551 O O . LEU A 1 199 ? 5.517 11.834 -4.599 1.00 66.81 199 LEU A O 1
ATOM 1555 N N . SER A 1 200 ? 5.170 13.941 -3.866 1.00 77.94 200 SER A N 1
ATOM 1556 C CA . SER A 1 200 ? 5.990 13.796 -2.656 1.00 77.94 200 SER A CA 1
ATOM 1557 C C . SER A 1 200 ? 5.381 12.835 -1.661 1.00 77.94 200 SER A C 1
ATOM 1559 O O . SER A 1 200 ? 6.129 12.129 -1.010 1.00 77.94 200 SER A O 1
ATOM 1561 N N . ASP A 1 201 ? 4.054 12.758 -1.579 1.00 89.56 201 ASP A N 1
ATOM 1562 C CA . ASP A 1 201 ? 3.381 12.059 -0.488 1.00 89.56 201 ASP A CA 1
ATOM 1563 C C . ASP A 1 201 ? 2.601 10.848 -0.996 1.00 89.56 201 ASP A C 1
ATOM 1565 O O . ASP A 1 201 ? 1.789 10.922 -1.925 1.00 89.56 201 ASP A O 1
ATOM 1569 N N . VAL A 1 202 ? 2.868 9.684 -0.415 1.00 93.62 202 VAL A N 1
ATOM 1570 C CA . VAL A 1 202 ? 2.185 8.433 -0.741 1.00 93.62 202 VAL A CA 1
ATOM 1571 C C . VAL A 1 202 ? 1.783 7.755 0.550 1.00 93.62 202 VAL A C 1
ATOM 1573 O O . VAL A 1 202 ? 2.624 7.568 1.418 1.00 93.62 202 VAL A O 1
ATOM 1576 N N . ALA A 1 203 ? 0.526 7.333 0.651 1.00 96.44 203 ALA A N 1
ATOM 1577 C CA . ALA A 1 203 ? 0.061 6.465 1.719 1.00 96.44 203 ALA A CA 1
ATOM 1578 C C . ALA A 1 203 ? -0.937 5.444 1.159 1.00 96.44 203 ALA A C 1
ATOM 1580 O O . ALA A 1 203 ? -1.892 5.785 0.455 1.00 96.44 203 ALA A O 1
ATOM 1581 N N . LEU A 1 204 ? -0.671 4.169 1.420 1.00 98.00 204 LEU A N 1
ATOM 1582 C CA . LEU A 1 204 ? -1.379 3.030 0.849 1.00 98.00 204 LEU A CA 1
ATOM 1583 C C . LEU A 1 204 ? -1.638 1.994 1.930 1.00 98.00 204 LEU A C 1
ATOM 1585 O O . LEU A 1 204 ? -0.747 1.691 2.720 1.00 98.00 204 LEU A O 1
ATOM 1589 N N . ALA A 1 205 ? -2.816 1.384 1.890 1.00 98.38 205 ALA A N 1
ATOM 1590 C CA . ALA A 1 205 ? -3.127 0.205 2.680 1.00 98.38 205 ALA A CA 1
ATOM 1591 C C . ALA A 1 205 ? -3.610 -0.946 1.798 1.00 98.38 205 ALA A C 1
ATOM 1593 O O . ALA A 1 205 ? -4.210 -0.758 0.736 1.00 98.38 205 ALA A O 1
ATOM 1594 N N . CYS A 1 206 ? -3.353 -2.151 2.282 1.00 98.25 206 CYS A N 1
ATOM 1595 C CA . CYS A 1 206 ? -3.757 -3.405 1.685 1.00 98.25 206 CYS A CA 1
ATOM 1596 C C . CYS A 1 206 ? -4.330 -4.296 2.785 1.00 98.25 206 CYS A C 1
ATOM 1598 O O . CYS A 1 206 ? -3.626 -4.606 3.746 1.00 98.25 206 CYS A O 1
ATOM 1600 N N . ILE A 1 207 ? -5.575 -4.741 2.625 1.00 98.38 207 ILE A N 1
ATOM 1601 C CA . ILE A 1 207 ? -6.102 -5.869 3.396 1.00 98.38 207 ILE A CA 1
ATOM 1602 C C . ILE A 1 207 ? -5.882 -7.122 2.552 1.00 98.38 207 ILE A C 1
ATOM 1604 O O . ILE A 1 207 ? -6.297 -7.167 1.388 1.00 98.38 207 ILE A O 1
ATOM 1608 N N . GLY A 1 208 ? -5.175 -8.093 3.126 1.00 93.88 208 GLY A N 1
ATOM 1609 C CA . GLY A 1 208 ? -4.767 -9.311 2.437 1.00 93.88 208 GLY A CA 1
ATOM 1610 C C . GLY A 1 208 ? -5.938 -10.215 2.028 1.00 93.88 208 GLY A C 1
ATOM 1611 O O . GLY A 1 208 ? -7.084 -9.976 2.421 1.00 93.88 208 GLY A O 1
ATOM 1612 N N . PRO A 1 209 ? -5.653 -11.275 1.248 1.00 90.25 209 PRO A N 1
ATOM 1613 C CA . PRO A 1 209 ? -6.624 -12.337 0.980 1.00 90.25 209 PRO A CA 1
ATOM 1614 C C . PRO A 1 209 ? -7.005 -13.097 2.259 1.00 90.25 209 PRO A C 1
ATOM 1616 O O . PRO A 1 209 ? -8.134 -13.562 2.379 1.00 90.25 209 PRO A O 1
ATOM 1619 N N . GLU A 1 210 ? -6.070 -13.184 3.209 1.00 93.50 210 GLU A N 1
ATOM 1620 C CA . GLU A 1 210 ? -6.335 -13.481 4.616 1.00 93.50 210 GLU A CA 1
ATOM 1621 C C . GLU A 1 210 ? -6.743 -12.158 5.286 1.00 93.50 210 GLU A C 1
ATOM 1623 O O . GLU A 1 210 ? -5.894 -11.271 5.449 1.00 93.50 210 GLU A O 1
ATOM 1628 N N . PRO A 1 211 ? -8.043 -11.953 5.569 1.00 93.44 211 PRO A N 1
ATOM 1629 C CA . PRO A 1 211 ? -8.585 -10.641 5.916 1.00 93.44 211 PRO A CA 1
ATOM 1630 C C . PRO A 1 211 ? -8.116 -10.111 7.276 1.00 93.44 211 PRO A C 1
ATOM 1632 O O . PRO A 1 211 ? -8.369 -8.953 7.584 1.00 93.44 211 PRO A O 1
ATOM 1635 N N . GLU A 1 212 ? -7.443 -10.917 8.089 1.00 97.25 212 GLU A N 1
ATOM 1636 C CA . GLU A 1 212 ? -6.821 -10.532 9.356 1.00 97.25 212 GLU A CA 1
ATOM 1637 C C . GLU A 1 212 ? -5.533 -9.723 9.145 1.00 97.25 212 GLU A C 1
ATOM 1639 O O . GLU A 1 212 ? -5.118 -8.968 10.026 1.00 97.25 212 GLU A O 1
ATOM 1644 N N . ARG A 1 213 ? -4.883 -9.860 7.981 1.00 97.25 213 ARG A N 1
ATOM 1645 C CA . ARG A 1 213 ? -3.617 -9.185 7.688 1.00 97.25 213 ARG A CA 1
ATOM 1646 C C . ARG A 1 213 ? -3.846 -7.832 7.024 1.00 97.25 213 ARG A C 1
ATOM 1648 O O . ARG A 1 213 ? -4.437 -7.741 5.945 1.00 97.25 213 ARG A O 1
ATOM 1655 N N . VAL A 1 214 ? -3.248 -6.793 7.601 1.00 98.25 214 VAL A N 1
ATOM 1656 C CA . VAL A 1 214 ? -3.221 -5.435 7.045 1.00 98.25 214 VAL A CA 1
ATOM 1657 C C . VAL A 1 214 ? -1.777 -5.001 6.832 1.00 98.25 214 VAL A C 1
ATOM 1659 O O . VAL A 1 214 ? -0.967 -5.043 7.751 1.00 98.25 214 VAL A O 1
ATOM 1662 N N . ALA A 1 215 ? -1.454 -4.554 5.623 1.00 98.44 215 ALA A N 1
ATOM 1663 C CA . ALA A 1 215 ? -0.162 -3.966 5.291 1.00 98.44 215 ALA A CA 1
ATOM 1664 C C . ALA A 1 215 ? -0.343 -2.498 4.906 1.00 98.44 215 ALA A C 1
ATOM 1666 O O . ALA A 1 215 ? -1.257 -2.161 4.150 1.00 98.44 215 ALA A O 1
ATOM 1667 N N . VAL A 1 216 ? 0.537 -1.633 5.400 1.00 98.19 216 VAL A N 1
ATOM 1668 C CA . VAL A 1 216 ? 0.522 -0.195 5.131 1.00 98.19 216 VAL A CA 1
ATOM 1669 C C . VAL A 1 216 ? 1.912 0.271 4.736 1.00 98.19 216 VAL A C 1
ATOM 1671 O O . VAL A 1 216 ? 2.916 -0.177 5.289 1.00 98.19 216 VAL A O 1
ATOM 1674 N N . ILE A 1 217 ? 1.965 1.177 3.767 1.00 98.38 217 ILE A N 1
ATOM 1675 C CA . ILE A 1 217 ? 3.178 1.891 3.390 1.00 98.38 217 ILE A CA 1
ATOM 1676 C C . ILE A 1 217 ? 2.850 3.368 3.225 1.00 98.38 217 ILE A C 1
ATOM 1678 O O . ILE A 1 217 ? 1.915 3.727 2.508 1.00 98.38 217 ILE A O 1
ATOM 1682 N N . ALA A 1 218 ? 3.645 4.211 3.867 1.00 97.50 218 ALA A N 1
ATOM 1683 C CA . ALA A 1 218 ? 3.671 5.641 3.653 1.00 97.50 218 ALA A CA 1
ATOM 1684 C C . ALA A 1 218 ? 5.091 6.100 3.312 1.00 97.50 218 ALA A C 1
ATOM 1686 O O . ALA A 1 218 ? 6.078 5.559 3.815 1.00 97.50 218 ALA A O 1
ATOM 1687 N N . ALA A 1 219 ? 5.196 7.091 2.438 1.00 95.50 219 ALA A N 1
ATOM 1688 C CA . ALA A 1 219 ? 6.446 7.719 2.057 1.00 95.50 219 ALA A CA 1
ATOM 1689 C C . ALA A 1 219 ? 6.223 9.205 1.780 1.00 95.50 219 ALA A C 1
ATOM 1691 O O . ALA A 1 219 ? 5.186 9.580 1.234 1.00 95.50 219 ALA A O 1
ATOM 1692 N N . THR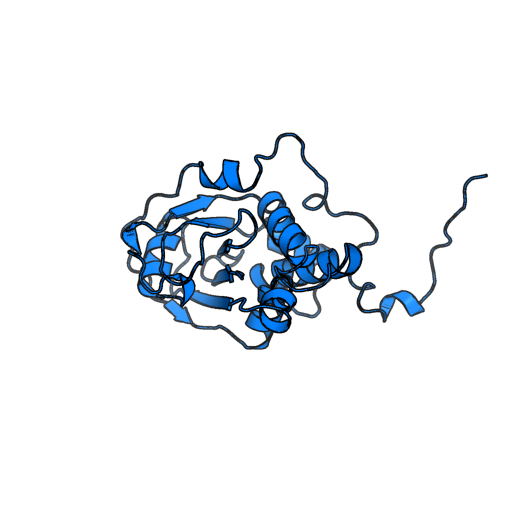 A 1 220 ? 7.200 10.025 2.152 1.00 93.38 220 THR A N 1
ATOM 1693 C CA . THR A 1 220 ? 7.223 11.463 1.869 1.00 93.38 220 THR A CA 1
ATOM 1694 C C . THR A 1 220 ? 8.625 11.898 1.432 1.00 93.38 220 THR A C 1
ATOM 1696 O O . THR A 1 220 ? 9.599 11.278 1.864 1.00 93.38 220 THR A O 1
ATOM 1699 N N . ASP A 1 221 ? 8.750 12.930 0.597 1.00 88.62 221 ASP A N 1
ATOM 1700 C CA . ASP A 1 221 ? 10.021 13.555 0.183 1.00 88.62 221 ASP A CA 1
ATOM 1701 C C . ASP A 1 221 ? 9.845 15.069 0.017 1.00 88.62 221 ASP A C 1
ATOM 1703 O O . ASP A 1 221 ? 8.830 15.509 -0.516 1.00 88.62 221 ASP A O 1
ATOM 1707 N N . THR A 1 222 ? 10.818 15.873 0.439 1.00 80.12 222 THR A N 1
ATOM 1708 C CA . THR A 1 222 ? 10.820 17.324 0.201 1.00 80.12 222 THR A CA 1
ATOM 1709 C C . THR A 1 222 ? 12.238 17.865 0.017 1.00 80.12 222 THR A C 1
ATOM 1711 O O . THR A 1 222 ? 13.218 17.123 0.022 1.00 80.12 222 THR A O 1
ATOM 1714 N N . ASP A 1 223 ? 12.335 19.171 -0.194 1.00 63.97 223 ASP A N 1
ATOM 1715 C CA . ASP A 1 223 ? 13.563 19.953 -0.268 1.00 63.97 223 ASP A CA 1
ATOM 1716 C C . ASP A 1 223 ? 14.278 20.191 1.080 1.00 63.97 223 ASP A C 1
ATOM 1718 O O . ASP A 1 223 ? 13.647 20.133 2.159 1.00 63.97 223 ASP A O 1
#

Nearest PDB structures (foldseek):
  6qlf-assembly1_L  TM=3.640E-01  e=3.963E+00  Saccharomyces cerevisiae
  3g7g-assembly2_G  TM=3.117E-01  e=3.541E+00  Clostridium acetobutylicum ATCC 824
  3g7g-assembly2_C  TM=2.934E-01  e=2.827E+00  Clostridium acetobutylicum ATCC 824
  3g7g-assembly2_H  TM=3.116E-01  e=4.692E+00  Clostridium acetobutylicum ATCC 824
  3g7g-assembly2_F  TM=3.223E-01  e=5.252E+00  Clostridium acetobutylicum ATCC 824

pLDDT: mean 88.44, std 13.76, range [34.06, 98.5]